Protein AF-A0A369CCK8-F1 (afdb_monomer)

Solvent-accessible surface area (backbone atoms only — not comparable to full-atom values): 13762 Å² total; per-residue (Å²): 138,80,79,87,81,90,80,88,81,89,81,84,80,83,79,83,81,88,79,85,89,80,85,82,82,88,80,83,81,78,83,87,79,78,83,84,73,94,70,80,83,80,83,77,85,7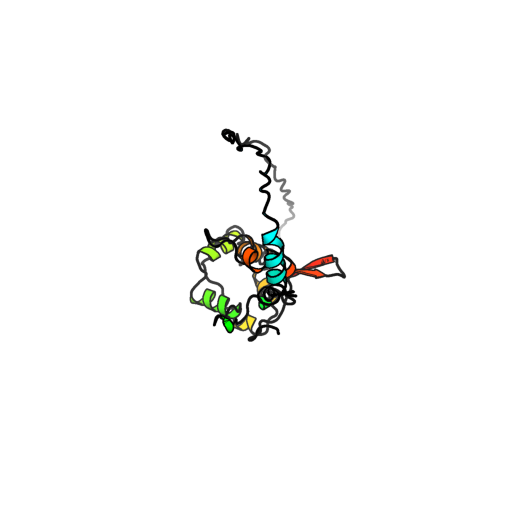6,67,83,83,64,65,66,66,60,62,62,61,66,74,73,67,83,82,85,85,71,91,83,76,74,81,78,68,75,44,72,23,13,64,39,68,75,25,24,43,39,71,93,76,75,41,73,47,26,59,55,61,52,42,46,43,15,37,78,77,34,44,58,66,75,57,38,54,44,43,49,76,26,29,45,90,94,54,80,79,88,37,60,46,78,78,50,52,80,69,46,68,88,29,47,34,54,64,64,57,37,76,59,15,30,91,84,29,88,86,31,34,26,44,72,56,27,50,46,37,62,46,69,64,46,56,44,91,98,68,48,29,65,42,44,75,75,56,72,61,52,64,60,49,44,33,42,73,38,84,92,76,70,44,77,43,74,29,47,32,61,63,52,86,58,65,82,131

InterPro domains:
  IPR036280 Multiheme cytochrome superfamily [SSF48695] (71-191)

Structure (mmCIF, N/CA/C/O backbone):
data_AF-A0A369CCK8-F1
#
_entry.id   AF-A0A369CCK8-F1
#
loop_
_atom_site.group_PDB
_atom_site.id
_atom_site.type_symbol
_atom_site.label_atom_id
_atom_site.label_alt_id
_atom_site.label_comp_id
_atom_site.label_asym_id
_atom_site.label_entity_id
_atom_site.label_seq_id
_atom_site.pdbx_PDB_ins_code
_atom_site.Cartn_x
_atom_site.Cartn_y
_atom_site.Cartn_z
_atom_site.occupancy
_atom_site.B_iso_or_equiv
_atom_site.auth_seq_id
_atom_site.auth_comp_id
_atom_site.auth_asym_id
_atom_site.auth_atom_id
_atom_site.pdbx_PDB_model_num
ATOM 1 N N . MET A 1 1 ? -38.868 -43.185 30.116 1.00 48.69 1 MET A N 1
ATOM 2 C CA . MET A 1 1 ? -37.965 -42.031 29.960 1.00 48.69 1 MET A CA 1
ATOM 3 C C . MET A 1 1 ? -38.207 -41.429 28.584 1.00 48.69 1 MET A C 1
ATOM 5 O O . MET A 1 1 ? -37.463 -41.664 27.648 1.00 48.69 1 MET A O 1
ATOM 9 N N . ASP A 1 2 ? -39.393 -40.842 28.464 1.00 41.09 2 ASP A N 1
ATOM 10 C CA . ASP A 1 2 ? -39.702 -39.503 27.963 1.00 41.09 2 ASP A CA 1
ATOM 11 C C . ASP A 1 2 ? -38.968 -38.919 26.741 1.00 41.09 2 ASP A C 1
ATOM 13 O O . ASP A 1 2 ? -37.783 -38.602 26.784 1.00 41.09 2 ASP A O 1
ATOM 17 N N . SER A 1 3 ? -39.824 -38.579 25.763 1.00 47.88 3 SER A N 1
ATOM 18 C CA . SER A 1 3 ? -39.860 -37.379 24.893 1.00 47.88 3 SER A CA 1
ATOM 19 C C . SER A 1 3 ? -38.816 -37.222 23.772 1.00 47.88 3 SER A C 1
ATOM 21 O O . SER A 1 3 ? -37.622 -37.161 24.018 1.00 47.88 3 SER A O 1
ATOM 23 N N . ASN A 1 4 ? -39.251 -37.250 22.499 1.00 44.34 4 ASN A N 1
ATOM 24 C CA . ASN A 1 4 ? -39.683 -36.095 21.669 1.00 44.34 4 ASN A CA 1
ATOM 25 C C . ASN A 1 4 ? -38.528 -35.090 21.447 1.00 44.34 4 ASN A C 1
ATOM 27 O O . ASN A 1 4 ? -38.027 -34.513 22.403 1.00 44.34 4 ASN A O 1
ATOM 31 N N . SER A 1 5 ? -38.095 -34.741 20.231 1.00 51.31 5 SER A N 1
ATOM 32 C CA . SER A 1 5 ? -38.899 -34.013 19.237 1.00 51.31 5 SER A CA 1
ATOM 33 C C . SER A 1 5 ? -38.162 -33.905 17.890 1.00 51.31 5 SER A C 1
ATOM 35 O O . SER A 1 5 ? -36.999 -33.504 17.856 1.00 51.31 5 SER A O 1
ATOM 37 N N . ASP A 1 6 ? -38.880 -34.150 16.796 1.00 58.56 6 ASP A N 1
ATOM 38 C CA . ASP A 1 6 ? -38.650 -33.515 15.495 1.00 58.56 6 ASP A CA 1
ATOM 39 C C . ASP A 1 6 ? -39.103 -32.042 15.552 1.00 58.56 6 ASP A C 1
ATOM 41 O O . ASP A 1 6 ? -40.136 -31.773 16.163 1.00 58.56 6 ASP A O 1
ATOM 45 N N . ASN A 1 7 ? -38.400 -31.103 14.894 1.00 47.34 7 ASN A N 1
ATOM 46 C CA . ASN A 1 7 ? -39.013 -30.172 13.921 1.00 47.34 7 ASN A CA 1
ATOM 47 C C . ASN A 1 7 ? -38.015 -29.189 13.265 1.00 47.34 7 ASN A C 1
ATOM 49 O O . ASN A 1 7 ? -37.374 -28.379 13.928 1.00 47.34 7 ASN A O 1
ATOM 53 N N . SER A 1 8 ? -37.984 -29.239 11.933 1.00 45.78 8 SER A N 1
ATOM 54 C CA . SER A 1 8 ? -38.124 -28.146 10.956 1.00 45.78 8 SER A CA 1
ATOM 55 C C . SER A 1 8 ? -37.814 -26.689 11.350 1.00 45.78 8 SER A C 1
ATOM 57 O O . SER A 1 8 ? -38.480 -26.098 12.193 1.00 45.78 8 SER A O 1
ATOM 59 N N . SER A 1 9 ? -36.977 -26.021 10.548 1.00 46.53 9 SER A N 1
ATOM 60 C CA . SER A 1 9 ? -37.424 -24.877 9.721 1.00 46.53 9 SER A CA 1
ATOM 61 C C . SER A 1 9 ? -36.297 -24.354 8.820 1.00 46.53 9 SER A C 1
ATOM 63 O O . SER A 1 9 ? -35.315 -23.768 9.266 1.00 46.53 9 SER A O 1
ATOM 65 N N . ALA A 1 10 ? -36.465 -24.565 7.513 1.00 44.00 10 ALA A N 1
ATOM 66 C CA . ALA A 1 10 ? -35.758 -23.830 6.476 1.00 44.00 10 ALA A CA 1
ATOM 67 C C . ALA A 1 10 ? -36.394 -22.434 6.371 1.00 44.00 10 ALA A C 1
ATOM 69 O O . ALA A 1 10 ? -37.571 -22.306 6.038 1.00 44.00 10 ALA A O 1
ATOM 70 N N . GLY A 1 11 ? -35.625 -21.401 6.713 1.00 40.81 11 GLY A N 1
ATOM 71 C CA . GLY A 1 11 ? -36.008 -20.002 6.558 1.00 40.81 11 GLY A CA 1
ATOM 72 C C . GLY A 1 11 ? -35.562 -19.475 5.200 1.00 40.81 11 GLY A C 1
ATOM 73 O O . GLY A 1 11 ? -34.387 -19.179 4.996 1.00 40.81 11 GLY A O 1
ATOM 74 N N . ASP A 1 12 ? -36.521 -19.369 4.289 1.00 45.53 12 ASP A N 1
ATOM 75 C CA . ASP A 1 12 ? -36.416 -18.731 2.983 1.00 45.53 12 ASP A CA 1
ATOM 76 C C . ASP A 1 12 ? -36.416 -17.199 3.172 1.00 45.53 12 ASP A C 1
ATOM 78 O O . ASP A 1 12 ? -37.405 -16.607 3.610 1.00 45.53 12 ASP A O 1
ATOM 82 N N . HIS A 1 13 ? -35.288 -16.535 2.908 1.00 44.47 13 HIS A N 1
ATOM 83 C CA . HIS A 1 13 ? -35.184 -15.073 2.956 1.00 44.47 13 HIS A CA 1
ATOM 84 C C . HIS A 1 13 ? -35.151 -14.493 1.542 1.00 44.47 13 HIS A C 1
ATOM 86 O O . HIS A 1 13 ? -34.111 -14.098 1.015 1.00 44.47 13 HIS A O 1
ATOM 92 N N . GLN A 1 14 ? -36.344 -14.369 0.962 1.00 41.34 14 GLN A N 1
ATOM 93 C CA . GLN A 1 14 ? -36.612 -13.438 -0.127 1.00 41.34 14 GLN A CA 1
ATOM 94 C C . GLN A 1 14 ? -36.415 -12.002 0.383 1.00 41.34 14 GLN A C 1
ATOM 96 O O . GLN A 1 14 ? -37.227 -11.472 1.142 1.00 41.34 14 GLN A O 1
ATOM 101 N N . ARG A 1 15 ? -35.323 -11.346 -0.029 1.00 47.12 15 ARG A N 1
ATOM 102 C CA . ARG A 1 15 ? -35.191 -9.889 0.090 1.00 47.12 15 ARG A CA 1
ATOM 103 C C . ARG A 1 15 ? -35.832 -9.227 -1.122 1.00 47.12 15 ARG A C 1
ATOM 105 O O . ARG A 1 15 ? -35.298 -9.248 -2.225 1.00 47.12 15 ARG A O 1
ATOM 112 N N . SER A 1 16 ? -36.974 -8.609 -0.862 1.00 46.25 16 SER A N 1
ATOM 113 C CA . SER A 1 16 ? -37.641 -7.626 -1.706 1.00 46.25 16 SER A CA 1
ATOM 114 C C . SER A 1 16 ? -36.705 -6.468 -2.071 1.00 46.25 16 SER A C 1
ATOM 116 O O . SER A 1 16 ? -36.141 -5.809 -1.194 1.00 46.25 16 SER A O 1
ATOM 118 N N . VAL A 1 17 ? -36.586 -6.200 -3.369 1.00 45.69 17 VAL A N 1
ATOM 119 C CA . VAL A 1 17 ? -35.955 -5.006 -3.943 1.00 45.69 17 VAL A CA 1
ATOM 120 C C . VAL A 1 17 ? -36.980 -3.866 -3.941 1.00 45.69 17 VAL A C 1
ATOM 122 O O . VAL A 1 17 ? -38.036 -4.030 -4.554 1.00 45.69 17 VAL A O 1
ATOM 125 N N . PRO A 1 18 ? -36.719 -2.703 -3.319 1.00 55.03 18 PRO A N 1
ATOM 126 C CA . PRO A 1 18 ? -37.522 -1.521 -3.581 1.00 55.03 18 PRO A CA 1
ATOM 127 C C . PRO A 1 18 ? -37.097 -0.869 -4.901 1.00 55.03 18 PRO A C 1
ATOM 129 O O . PRO A 1 18 ? -35.929 -0.546 -5.129 1.00 55.03 18 PRO A O 1
ATOM 132 N N . ALA A 1 19 ? -38.090 -0.686 -5.765 1.00 42.94 19 ALA A N 1
ATOM 133 C CA . ALA A 1 19 ? -38.006 0.045 -7.012 1.00 42.94 19 ALA A CA 1
ATOM 134 C C . ALA A 1 19 ? -38.031 1.570 -6.798 1.00 42.94 19 ALA A C 1
ATOM 136 O O . ALA A 1 19 ? -38.685 2.077 -5.893 1.00 42.94 19 ALA A O 1
ATOM 137 N N . ALA A 1 20 ? -37.392 2.249 -7.753 1.00 43.12 20 ALA A N 1
ATOM 138 C CA . ALA A 1 20 ? -37.705 3.574 -8.287 1.00 43.12 20 ALA A CA 1
ATOM 139 C C . ALA A 1 20 ? -37.529 4.834 -7.410 1.00 43.12 20 ALA A C 1
ATOM 141 O O . ALA A 1 20 ? -38.204 5.066 -6.415 1.00 43.12 20 ALA A O 1
ATOM 142 N N . GLY A 1 21 ? -36.749 5.765 -7.974 1.00 43.59 21 GLY A N 1
ATOM 143 C CA . GLY A 1 21 ? -37.269 7.113 -8.198 1.00 43.59 21 GLY A CA 1
ATOM 144 C C . GLY A 1 21 ? -36.619 8.233 -7.397 1.00 43.59 21 GLY A C 1
ATOM 145 O O . GLY A 1 21 ? -37.236 8.753 -6.477 1.00 43.59 21 GLY A O 1
ATOM 146 N N . LYS A 1 22 ? -35.439 8.702 -7.826 1.00 41.78 22 LYS A N 1
ATOM 147 C CA . LYS A 1 22 ? -35.073 10.124 -7.696 1.00 41.78 22 LYS A CA 1
ATOM 148 C C . LYS A 1 22 ? -34.374 10.604 -8.964 1.00 41.78 22 LYS A C 1
ATOM 150 O O . LYS A 1 22 ? -33.199 10.342 -9.197 1.00 41.78 22 LYS A O 1
ATOM 155 N N . THR A 1 23 ? -35.146 11.302 -9.786 1.00 44.91 23 THR A N 1
ATOM 156 C CA . THR A 1 23 ? -34.688 12.159 -10.877 1.00 44.91 23 THR A CA 1
ATOM 157 C C . THR A 1 23 ? -33.838 13.291 -10.300 1.00 44.91 23 THR A C 1
ATOM 159 O O . THR A 1 23 ? -34.345 14.120 -9.545 1.00 44.91 23 THR A O 1
ATOM 162 N N . PHE A 1 24 ? -32.553 13.337 -10.646 1.00 41.94 24 PHE A N 1
ATOM 163 C CA . PHE A 1 24 ? -31.723 14.517 -10.415 1.00 41.94 24 PHE A CA 1
ATOM 164 C C . PHE A 1 24 ? -31.986 15.523 -11.537 1.00 41.94 24 PHE A C 1
ATOM 166 O O . PHE A 1 24 ? -31.641 15.289 -12.693 1.00 41.94 24 PHE A O 1
ATOM 173 N N . GLY A 1 25 ? -32.629 16.635 -11.184 1.00 36.88 25 GLY A N 1
ATOM 174 C CA . GLY A 1 25 ? -32.759 17.797 -12.052 1.00 36.88 25 GLY A CA 1
ATOM 175 C C . GLY A 1 25 ? -31.409 18.493 -12.197 1.00 36.88 25 GLY A C 1
ATOM 176 O O . GLY A 1 25 ? -30.919 19.107 -11.252 1.00 36.88 25 GLY A O 1
ATOM 177 N N . LEU A 1 26 ? -30.815 18.405 -13.385 1.00 44.25 26 LEU A N 1
ATOM 178 C CA . LEU A 1 26 ? -29.714 19.264 -13.808 1.00 44.25 26 LEU A CA 1
ATOM 179 C C . LEU A 1 26 ? -30.316 20.556 -14.367 1.00 44.25 26 LEU A C 1
ATOM 181 O O . LEU A 1 26 ? -30.620 20.649 -15.552 1.00 44.25 26 LEU A O 1
ATOM 185 N N . SER A 1 27 ? -30.522 21.543 -13.497 1.00 43.53 27 SER A N 1
ATOM 186 C CA . SER A 1 27 ? -30.864 22.905 -13.902 1.00 43.53 27 SER A CA 1
ATOM 187 C C . SER A 1 27 ? -29.671 23.808 -13.604 1.00 43.53 27 SER A C 1
ATOM 189 O O . SER A 1 27 ? -29.260 23.921 -12.451 1.00 43.53 27 SER A O 1
ATOM 191 N N . GLY A 1 28 ? -29.102 24.426 -14.645 1.00 45.69 28 GLY A N 1
ATOM 192 C CA . GLY A 1 28 ? -28.152 25.532 -14.494 1.00 45.69 28 GLY A CA 1
ATOM 193 C C . GLY A 1 28 ? -26.716 25.291 -14.968 1.00 45.69 28 GLY A C 1
ATOM 194 O O . GLY A 1 28 ? -25.782 25.625 -14.246 1.00 45.69 28 GLY A O 1
ATOM 195 N N . MET A 1 29 ? -26.507 24.793 -16.190 1.00 39.50 29 MET A N 1
ATOM 196 C CA . MET A 1 29 ? -25.262 25.083 -16.916 1.00 39.50 29 MET A CA 1
ATOM 197 C C . MET A 1 29 ? -25.482 26.323 -17.787 1.00 39.50 29 MET A C 1
ATOM 199 O O . MET A 1 29 ? -26.299 26.315 -18.706 1.00 39.50 29 MET A O 1
ATOM 203 N N . LYS A 1 30 ? -24.774 27.409 -17.455 1.00 52.47 30 LYS A N 1
ATOM 204 C CA . LYS A 1 30 ? -24.666 28.608 -18.294 1.00 52.47 30 LYS A CA 1
ATOM 205 C C . LYS A 1 30 ? -24.003 28.242 -19.632 1.00 52.47 30 LYS A C 1
ATOM 207 O O . LYS A 1 30 ? -23.037 27.478 -19.614 1.00 52.47 30 LYS A O 1
ATOM 212 N N . PRO A 1 31 ? -24.454 28.805 -20.765 1.00 49.50 31 PRO A N 1
ATOM 213 C CA . PRO A 1 31 ? -23.743 28.670 -22.027 1.00 49.50 31 PRO A CA 1
ATOM 214 C C . PRO A 1 31 ? -22.372 29.350 -21.927 1.00 49.50 31 PRO A C 1
ATOM 216 O O . PRO A 1 31 ? -22.255 30.478 -21.447 1.00 49.50 31 PRO A O 1
ATOM 219 N N . ILE A 1 32 ? -21.339 28.636 -22.371 1.00 47.59 32 ILE A N 1
ATOM 220 C CA . ILE A 1 32 ? -20.007 29.182 -22.623 1.00 47.59 32 ILE A CA 1
ATOM 221 C C . ILE A 1 32 ? -20.141 30.046 -23.878 1.00 47.59 32 ILE A C 1
ATOM 223 O O . ILE A 1 32 ? -20.283 29.524 -24.982 1.00 47.59 32 ILE A O 1
ATOM 227 N N . SER A 1 33 ? -20.183 31.361 -23.680 1.00 50.59 33 SER A N 1
ATOM 228 C CA . SER A 1 33 ? -20.128 32.353 -24.747 1.00 50.59 33 SER A CA 1
ATOM 229 C C . SER A 1 33 ? -18.705 32.459 -25.296 1.00 50.59 33 SER A C 1
ATOM 231 O O . SER A 1 33 ? -17.755 32.636 -24.534 1.00 50.59 33 SER A O 1
ATOM 233 N N . ASP A 1 34 ? -18.628 32.400 -26.621 1.00 42.38 34 ASP A N 1
ATOM 234 C CA . ASP A 1 34 ? -17.672 33.077 -27.496 1.00 42.38 34 ASP A CA 1
ATOM 235 C C . ASP A 1 34 ? -16.188 32.700 -27.369 1.00 42.38 34 ASP A C 1
ATOM 237 O O . ASP A 1 34 ? -15.377 33.351 -26.712 1.00 42.38 34 ASP A O 1
ATOM 241 N N . SER A 1 35 ? -15.820 31.668 -28.137 1.00 44.16 35 SER A N 1
ATOM 242 C CA . SER A 1 35 ? -14.465 31.503 -28.667 1.00 44.16 35 SER A CA 1
ATOM 243 C C . SER A 1 35 ? -14.143 32.664 -29.619 1.00 44.16 35 SER A C 1
ATOM 245 O O . SER A 1 35 ? -14.825 32.804 -30.638 1.00 44.16 35 SER A O 1
ATOM 247 N N . PRO A 1 36 ? -13.092 33.461 -29.363 1.00 51.72 36 PRO A N 1
ATOM 248 C CA . PRO A 1 36 ? -12.621 34.425 -30.337 1.00 51.72 36 PRO A CA 1
ATOM 249 C C . PRO A 1 36 ? -11.977 33.694 -31.519 1.00 51.72 36 PRO A C 1
ATOM 251 O O . PRO A 1 36 ? -10.984 32.984 -31.389 1.00 51.72 36 PRO A O 1
ATOM 254 N N . GLU A 1 37 ? -12.603 33.896 -32.671 1.00 45.47 37 GLU A N 1
ATOM 255 C CA . GLU A 1 37 ? -11.943 34.340 -33.892 1.00 45.47 37 GLU A CA 1
ATOM 256 C C . GLU A 1 37 ? -10.793 33.476 -34.432 1.00 45.47 37 GLU A C 1
ATOM 258 O O . GLU A 1 37 ? -9.611 33.596 -34.114 1.00 45.47 37 GLU A O 1
ATOM 263 N N . ASN A 1 38 ? -11.204 32.655 -35.389 1.00 51.62 38 ASN A N 1
ATOM 264 C CA . ASN A 1 38 ? -10.408 32.002 -36.406 1.00 51.62 38 ASN A CA 1
ATOM 265 C C . ASN A 1 38 ? -9.699 33.061 -37.286 1.00 51.62 38 ASN A C 1
ATOM 267 O O . ASN A 1 38 ? -10.207 33.437 -38.342 1.00 51.62 38 ASN A O 1
ATOM 271 N N . GLN A 1 39 ? -8.546 33.581 -36.850 1.00 56.34 39 GLN A N 1
ATOM 272 C CA . GLN A 1 39 ? -7.686 34.415 -37.698 1.00 56.34 39 GLN A CA 1
ATOM 273 C C . GLN A 1 39 ? -6.628 33.554 -38.407 1.00 56.34 39 GLN A C 1
ATOM 275 O O . GLN A 1 39 ? -5.877 32.832 -37.746 1.00 56.34 39 GLN A O 1
ATOM 280 N N . PRO A 1 40 ? -6.516 33.623 -39.748 1.00 61.72 40 PRO A N 1
ATOM 281 C CA . PRO A 1 40 ? -5.460 32.928 -40.467 1.00 61.72 40 PRO A CA 1
ATOM 282 C C . PRO A 1 40 ? -4.084 33.523 -40.114 1.00 61.72 40 PRO A C 1
ATOM 284 O O . PRO A 1 40 ? -3.953 34.742 -39.957 1.00 61.72 40 PRO A O 1
ATOM 287 N N . PRO A 1 41 ? -3.028 32.695 -40.024 1.00 63.06 41 PRO A N 1
ATOM 288 C CA . PRO A 1 41 ? -1.703 33.161 -39.642 1.00 63.06 41 PRO A CA 1
ATOM 289 C C . PRO A 1 41 ? -1.158 34.164 -40.668 1.00 63.06 41 PRO A C 1
ATOM 291 O O . PRO A 1 41 ? -1.011 33.858 -41.856 1.00 63.06 41 PRO A O 1
ATOM 294 N N . ARG A 1 42 ? -0.812 35.370 -40.199 1.00 62.78 42 ARG A N 1
ATOM 295 C CA . ARG A 1 42 ? -0.061 36.354 -40.990 1.00 62.78 42 ARG A CA 1
ATOM 296 C C . ARG A 1 42 ? 1.315 35.776 -41.325 1.00 62.78 42 ARG A C 1
ATOM 298 O O . ARG A 1 42 ? 2.155 35.598 -40.448 1.00 62.78 42 ARG A O 1
ATOM 305 N N . ARG A 1 43 ? 1.556 35.510 -42.611 1.00 61.03 43 ARG A N 1
ATOM 306 C CA . ARG A 1 43 ? 2.872 35.129 -43.141 1.00 61.03 43 ARG A CA 1
ATOM 307 C C . ARG A 1 43 ? 3.814 36.334 -43.093 1.00 61.03 43 ARG A C 1
ATOM 309 O O . ARG A 1 43 ? 3.760 37.193 -43.971 1.00 61.03 43 ARG A O 1
ATOM 316 N N . SER A 1 44 ? 4.687 36.393 -42.092 1.00 63.31 44 SER A N 1
ATOM 317 C CA . SER A 1 44 ? 5.850 37.280 -42.113 1.00 63.31 44 SER A CA 1
ATOM 318 C C . SER A 1 44 ? 6.915 36.687 -43.042 1.00 63.31 44 SER A C 1
ATOM 320 O O . SER A 1 44 ? 7.373 35.559 -42.873 1.00 63.31 44 SER A O 1
ATOM 322 N N . ARG A 1 45 ? 7.283 37.440 -44.084 1.00 61.78 45 ARG A N 1
ATOM 323 C CA . ARG A 1 45 ? 8.416 37.109 -44.954 1.00 61.78 45 ARG A CA 1
ATOM 324 C C . ARG A 1 45 ? 9.698 37.469 -44.206 1.00 61.78 45 ARG A C 1
ATOM 326 O O . ARG A 1 45 ? 10.006 38.647 -44.054 1.00 61.78 45 ARG A O 1
ATOM 333 N N . LEU A 1 46 ? 10.414 36.461 -43.717 1.00 57.28 46 LEU A N 1
ATOM 334 C CA . LEU A 1 46 ? 11.755 36.635 -43.163 1.00 57.28 4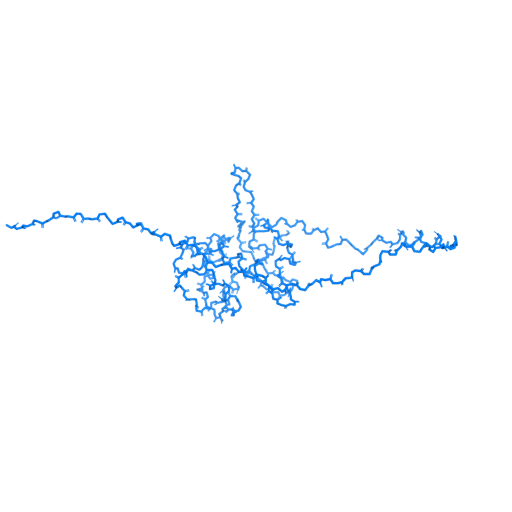6 LEU A CA 1
ATOM 335 C C . LEU A 1 46 ? 12.748 36.960 -44.298 1.00 57.28 46 LEU A C 1
ATOM 337 O O . LEU A 1 46 ? 12.695 36.314 -45.348 1.00 57.28 46 LEU A O 1
ATOM 341 N N . PRO A 1 47 ? 13.647 37.945 -44.121 1.00 52.94 47 PRO A N 1
ATOM 342 C CA . PRO A 1 47 ? 14.692 38.247 -45.092 1.00 52.94 47 PRO A CA 1
ATOM 343 C C . PRO A 1 47 ? 15.717 37.103 -45.164 1.00 52.94 47 PRO A C 1
ATOM 345 O O . PRO A 1 47 ? 16.153 36.564 -44.146 1.00 52.94 47 PRO A O 1
ATOM 348 N N . ALA A 1 48 ? 16.126 36.757 -46.387 1.00 57.41 48 ALA A N 1
ATOM 349 C CA . ALA A 1 48 ? 16.947 35.591 -46.734 1.00 57.41 48 ALA A CA 1
ATOM 350 C C . ALA A 1 48 ? 18.347 35.528 -46.078 1.00 57.41 48 ALA A C 1
ATOM 352 O O . ALA A 1 48 ? 19.024 34.509 -46.178 1.00 57.41 48 ALA A O 1
ATOM 353 N N . ALA A 1 49 ? 18.780 36.569 -45.363 1.00 51.22 49 ALA A N 1
ATOM 354 C CA . ALA A 1 49 ? 20.058 36.583 -44.648 1.00 51.22 49 ALA A CA 1
ATOM 355 C C . ALA A 1 49 ? 20.028 35.839 -43.293 1.00 51.22 49 ALA A C 1
ATOM 357 O O . ALA A 1 49 ? 21.081 35.545 -42.736 1.00 51.22 49 ALA A O 1
ATOM 358 N N . ALA A 1 50 ? 18.848 35.477 -42.773 1.00 48.72 50 ALA A N 1
ATOM 359 C CA . ALA A 1 50 ? 18.705 34.728 -41.516 1.00 48.72 50 ALA A CA 1
ATOM 360 C C . ALA A 1 50 ? 18.714 33.192 -41.692 1.00 48.72 50 ALA A C 1
ATOM 362 O O . ALA A 1 50 ? 18.505 32.460 -40.727 1.00 48.72 50 ALA A O 1
ATOM 363 N N . ALA A 1 51 ? 18.953 32.684 -42.907 1.00 50.72 51 ALA A N 1
ATOM 364 C CA . ALA A 1 51 ? 18.934 31.247 -43.198 1.00 50.72 51 ALA A CA 1
ATOM 365 C C . ALA A 1 51 ? 20.237 30.512 -42.816 1.00 50.72 51 ALA A C 1
ATOM 367 O O . ALA A 1 51 ? 20.213 29.300 -42.620 1.00 50.72 51 ALA A O 1
ATOM 368 N N . PHE A 1 52 ? 21.363 31.218 -42.657 1.00 47.47 52 PHE A N 1
ATOM 369 C CA . PHE A 1 52 ? 22.662 30.578 -42.391 1.00 47.47 52 PHE A CA 1
ATOM 370 C C . PHE A 1 52 ? 23.030 30.447 -40.904 1.00 47.47 52 PHE A C 1
ATOM 372 O O . PHE A 1 52 ? 23.767 29.535 -40.544 1.00 47.47 52 PHE A O 1
ATOM 379 N N . ALA A 1 53 ? 22.479 31.279 -40.015 1.00 48.69 53 ALA A N 1
ATOM 380 C CA . ALA A 1 53 ? 22.739 31.167 -38.572 1.00 48.69 53 ALA A CA 1
ATOM 381 C C . ALA A 1 53 ? 21.888 30.080 -37.883 1.00 48.69 53 ALA A C 1
ATOM 383 O O . ALA A 1 53 ? 22.273 29.556 -36.840 1.00 48.69 53 ALA A O 1
ATOM 384 N N . VAL A 1 54 ? 20.757 29.691 -38.483 1.00 49.75 54 VAL A N 1
ATOM 385 C CA . VAL A 1 54 ? 19.885 28.626 -37.955 1.00 49.75 54 VAL A CA 1
ATOM 386 C C . VAL A 1 54 ? 20.476 27.232 -38.210 1.00 49.75 54 VAL A C 1
ATOM 388 O O . VAL A 1 54 ? 20.242 26.317 -37.427 1.00 49.75 54 VAL A O 1
ATOM 391 N N . LEU A 1 55 ? 21.314 27.067 -39.241 1.00 47.06 55 LEU A N 1
ATOM 392 C CA . LEU A 1 55 ? 21.923 25.773 -39.565 1.00 47.06 55 LEU A CA 1
ATOM 393 C C . LEU A 1 55 ? 23.101 25.406 -38.639 1.00 47.06 55 LEU A C 1
ATOM 395 O O . LEU A 1 55 ? 23.351 24.227 -38.419 1.00 47.06 55 LEU A O 1
ATOM 399 N N . LEU A 1 56 ? 23.779 26.387 -38.031 1.00 48.22 56 LEU A N 1
ATOM 400 C CA . LEU A 1 56 ? 24.910 26.157 -37.114 1.00 48.22 56 LEU A CA 1
ATOM 401 C C . LEU A 1 56 ? 24.490 25.943 -35.648 1.00 48.22 56 LEU A C 1
ATOM 403 O O . LEU A 1 56 ? 25.229 25.331 -34.883 1.00 48.22 56 LEU A O 1
ATOM 407 N N . LEU A 1 57 ? 23.279 26.355 -35.262 1.00 48.03 57 LEU A N 1
ATOM 408 C CA . LEU A 1 57 ? 22.688 26.034 -33.954 1.00 48.03 57 LEU A CA 1
ATOM 409 C C . LEU A 1 57 ? 22.064 24.628 -33.897 1.00 48.03 57 LEU A C 1
ATOM 411 O O . LEU A 1 57 ? 21.794 24.125 -32.810 1.00 48.03 57 LEU A O 1
ATOM 415 N N . LEU A 1 58 ? 21.890 23.965 -35.046 1.00 50.31 58 LEU A N 1
ATOM 416 C CA . LEU A 1 58 ? 21.389 22.589 -35.130 1.00 50.31 58 LEU A CA 1
ATOM 417 C C . LEU A 1 58 ? 22.480 21.519 -34.939 1.00 50.31 58 LEU A C 1
ATOM 419 O O . LEU A 1 58 ? 22.143 20.359 -34.720 1.00 50.31 58 LEU A O 1
ATOM 423 N N . LEU A 1 59 ? 23.768 21.884 -34.966 1.00 51.78 59 LEU A N 1
ATOM 424 C CA . LEU A 1 59 ? 24.884 20.944 -34.759 1.00 51.78 59 LEU A CA 1
ATOM 425 C C . LEU A 1 59 ? 25.470 20.952 -33.336 1.00 51.78 59 LEU A C 1
ATOM 427 O O . LEU A 1 59 ? 26.192 20.026 -32.982 1.00 51.78 59 LEU A O 1
ATOM 431 N N . SER A 1 60 ? 25.115 21.927 -32.494 1.00 50.53 60 SER A N 1
ATOM 432 C CA . SER A 1 60 ? 25.588 22.006 -31.096 1.00 50.53 60 SER A CA 1
ATOM 433 C C . SER A 1 60 ? 24.566 21.499 -30.066 1.00 50.53 60 SER A C 1
ATOM 435 O O . SER A 1 60 ? 24.813 21.561 -28.866 1.00 50.53 60 SER A O 1
ATOM 437 N N . GLY A 1 61 ? 23.404 21.009 -30.513 1.00 49.16 61 GLY A N 1
ATOM 438 C CA . GLY A 1 61 ? 22.291 20.580 -29.654 1.00 49.16 61 GLY A CA 1
ATOM 439 C C . GLY A 1 61 ? 22.315 19.110 -29.215 1.00 49.16 61 GLY A C 1
ATOM 440 O O . GLY A 1 61 ? 21.337 18.637 -28.643 1.00 49.16 61 GLY A O 1
ATOM 441 N N . ALA A 1 62 ? 23.390 18.367 -29.483 1.00 55.84 62 ALA A N 1
ATOM 442 C CA . ALA A 1 62 ? 23.545 16.987 -29.029 1.00 55.84 62 ALA A CA 1
ATOM 443 C C . ALA A 1 62 ? 24.345 16.965 -27.719 1.00 55.84 62 ALA A C 1
ATOM 445 O O . ALA A 1 62 ? 25.566 16.859 -27.743 1.00 55.84 62 ALA A O 1
ATOM 446 N N . GLY A 1 63 ? 23.691 17.093 -26.562 1.00 53.62 63 GLY A N 1
ATOM 447 C CA . GLY A 1 63 ? 24.434 16.873 -25.315 1.00 53.62 63 GLY A CA 1
ATOM 448 C C . GLY A 1 63 ? 23.693 16.997 -23.993 1.00 53.62 63 GLY A C 1
ATOM 449 O O . GLY A 1 63 ? 24.148 16.419 -23.015 1.00 53.62 63 GLY A O 1
ATOM 450 N N . VAL A 1 64 ? 22.561 17.702 -23.914 1.00 55.69 64 VAL A N 1
ATOM 451 C CA . VAL A 1 64 ? 21.924 17.956 -22.609 1.00 55.69 64 VAL A CA 1
ATOM 452 C C . VAL A 1 64 ? 20.412 17.794 -22.718 1.00 55.69 64 VAL A C 1
ATOM 454 O O . VAL A 1 64 ? 19.679 18.769 -22.839 1.00 55.69 64 VAL A O 1
ATOM 457 N N . GLY A 1 65 ? 19.912 16.556 -22.750 1.00 49.75 65 GLY A N 1
ATOM 458 C CA . GLY A 1 65 ? 18.458 16.377 -22.826 1.00 49.75 65 GLY A CA 1
ATOM 459 C C . GLY A 1 65 ? 17.868 14.971 -22.840 1.00 49.75 65 GLY A C 1
ATOM 460 O O . GLY A 1 65 ? 16.670 14.869 -23.078 1.00 49.75 65 GLY A O 1
ATOM 461 N N . GLN A 1 66 ? 18.626 13.891 -22.609 1.00 44.31 66 GLN A N 1
ATOM 462 C CA . GLN A 1 66 ? 18.061 12.530 -22.702 1.00 44.31 66 GLN A CA 1
ATOM 463 C C . GLN A 1 66 ? 18.526 11.526 -21.637 1.00 44.31 66 GLN A C 1
ATOM 465 O O . GLN A 1 66 ? 18.564 10.330 -21.900 1.00 44.31 66 GLN A O 1
ATOM 470 N N . GLU A 1 67 ? 18.790 11.963 -20.404 1.00 44.50 67 GLU A N 1
ATOM 471 C CA . GLU A 1 67 ? 19.066 11.028 -19.293 1.00 44.50 67 GLU A CA 1
ATOM 472 C C . GLU A 1 67 ? 17.913 10.857 -18.291 1.00 44.50 67 GLU A C 1
ATOM 474 O O . GLU A 1 67 ? 18.073 10.247 -17.242 1.00 44.50 67 GLU A O 1
ATOM 479 N N . VAL A 1 68 ? 16.709 11.337 -18.620 1.00 49.22 68 VAL A N 1
ATOM 480 C CA . VAL A 1 68 ? 15.484 11.051 -17.836 1.00 49.22 68 VAL A CA 1
ATOM 481 C C . VAL A 1 68 ? 14.539 10.063 -18.522 1.00 49.22 68 VAL A C 1
ATOM 483 O O . VAL A 1 68 ? 13.557 9.622 -17.930 1.00 49.22 68 VAL A O 1
ATOM 486 N N . THR A 1 69 ? 14.842 9.642 -19.748 1.00 43.22 69 THR A N 1
ATOM 487 C CA . THR A 1 69 ? 13.999 8.730 -20.526 1.00 43.22 69 THR A CA 1
ATOM 488 C C . THR A 1 69 ? 14.677 7.378 -20.679 1.00 43.22 69 THR A C 1
ATOM 490 O O . THR A 1 69 ? 15.222 7.105 -21.743 1.00 43.22 69 THR A O 1
ATOM 493 N N . ARG A 1 70 ? 14.674 6.558 -19.616 1.00 43.94 70 ARG A N 1
ATOM 494 C CA . ARG A 1 70 ? 14.719 5.073 -19.647 1.00 43.94 70 ARG A CA 1
ATOM 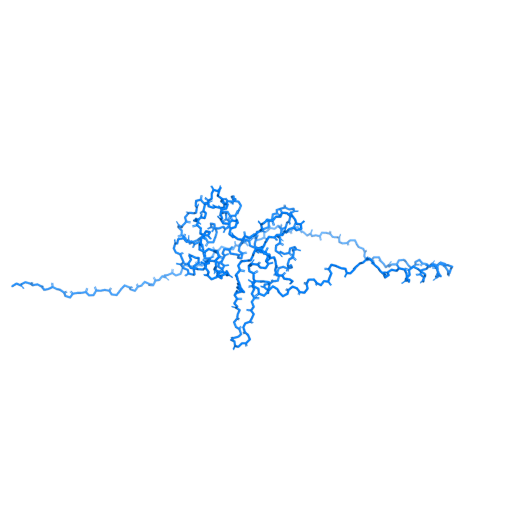495 C C . ARG A 1 70 ? 14.928 4.481 -18.245 1.00 43.94 70 ARG A C 1
ATOM 497 O O . ARG A 1 70 ? 15.713 3.565 -18.052 1.00 43.94 70 ARG A O 1
ATOM 504 N N . TYR A 1 71 ? 14.118 4.885 -17.268 1.00 44.72 71 TYR A N 1
ATOM 505 C CA . TYR A 1 71 ? 13.665 3.879 -16.302 1.00 44.72 71 TYR A CA 1
ATOM 506 C C . TYR A 1 71 ? 12.627 3.017 -17.048 1.00 44.72 71 TYR A C 1
ATOM 508 O O . TYR A 1 71 ? 11.421 3.158 -16.860 1.00 44.72 71 TYR A O 1
ATOM 516 N N . HIS A 1 72 ? 13.082 2.149 -17.966 1.00 46.75 72 HIS A N 1
ATOM 517 C CA . HIS A 1 72 ? 12.317 0.958 -18.350 1.00 46.75 72 HIS A CA 1
ATOM 518 C C . HIS A 1 72 ? 12.345 0.033 -17.141 1.00 46.75 72 HIS A C 1
ATOM 520 O O . HIS A 1 72 ? 13.076 -0.947 -17.074 1.00 46.75 72 HIS A O 1
ATOM 526 N N . PHE A 1 73 ? 11.613 0.456 -16.118 1.00 52.50 73 PHE A N 1
ATOM 527 C CA . PHE A 1 73 ? 11.623 -0.173 -14.825 1.00 52.50 73 PHE A CA 1
ATOM 528 C C . PHE A 1 73 ? 10.697 -1.367 -14.906 1.00 52.50 73 PHE A C 1
ATOM 530 O O . PHE A 1 73 ? 9.477 -1.267 -14.755 1.00 52.50 73 PHE A O 1
ATOM 537 N N . THR A 1 74 ? 11.299 -2.514 -15.171 1.00 61.34 74 THR A N 1
ATOM 538 C CA . THR A 1 74 ? 10.733 -3.800 -14.811 1.00 61.34 74 THR A CA 1
ATOM 539 C C . THR A 1 74 ? 10.688 -3.846 -13.285 1.00 61.34 74 THR A C 1
ATOM 541 O O . THR A 1 74 ? 11.563 -4.439 -12.667 1.00 61.34 74 THR A O 1
ATOM 544 N N . ALA A 1 75 ? 9.708 -3.189 -12.651 1.00 64.88 75 ALA A N 1
ATOM 545 C CA . ALA A 1 75 ? 9.391 -3.497 -11.260 1.00 64.88 75 ALA A CA 1
ATOM 546 C C . ALA A 1 75 ? 9.037 -4.983 -11.255 1.00 64.88 75 ALA A C 1
ATOM 548 O O . ALA A 1 75 ? 7.957 -5.331 -11.718 1.00 64.88 75 ALA A O 1
ATOM 549 N N . THR A 1 76 ? 9.946 -5.879 -10.902 1.00 83.75 76 THR A N 1
ATOM 550 C CA . THR A 1 76 ? 9.708 -7.328 -10.945 1.00 83.75 76 THR A CA 1
ATOM 551 C C . THR A 1 76 ? 9.135 -7.820 -9.625 1.00 83.75 76 THR A C 1
ATOM 553 O O . THR A 1 76 ? 8.475 -8.854 -9.595 1.00 83.75 76 THR A O 1
ATOM 556 N N . ARG A 1 77 ? 9.306 -7.044 -8.549 1.00 91.19 77 ARG A N 1
ATOM 557 C CA . ARG A 1 77 ? 8.995 -7.435 -7.170 1.00 91.19 77 ARG A CA 1
ATOM 558 C C . ARG A 1 77 ? 7.899 -6.587 -6.526 1.00 91.19 77 ARG A C 1
ATOM 560 O O . ARG A 1 77 ? 7.547 -6.791 -5.367 1.00 91.19 77 ARG A O 1
ATOM 567 N N . GLY A 1 78 ? 7.311 -5.653 -7.272 1.00 92.06 78 GLY A N 1
ATOM 568 C CA . GLY A 1 78 ? 6.099 -4.944 -6.865 1.00 92.06 78 GLY A CA 1
ATOM 569 C C . GLY A 1 78 ? 6.340 -3.962 -5.724 1.00 92.06 78 GLY A C 1
ATOM 570 O O . GLY A 1 78 ? 6.995 -2.940 -5.908 1.00 92.06 78 GLY A O 1
ATOM 571 N N . CYS A 1 79 ? 5.773 -4.236 -4.544 1.00 93.62 79 CYS A N 1
ATOM 572 C CA . CYS A 1 79 ? 5.784 -3.303 -3.413 1.00 93.62 79 CYS A CA 1
ATOM 573 C C . CYS A 1 79 ? 7.204 -2.870 -3.018 1.00 93.62 79 CYS A C 1
ATOM 575 O O . CYS A 1 79 ? 7.446 -1.681 -2.805 1.00 93.62 79 CYS A O 1
ATOM 577 N N . VAL A 1 80 ? 8.131 -3.826 -2.963 1.00 93.38 80 VAL A N 1
ATOM 578 C CA . VAL A 1 80 ? 9.505 -3.633 -2.469 1.00 93.38 80 VAL A CA 1
ATOM 579 C C . VAL A 1 80 ? 10.428 -2.937 -3.470 1.00 93.38 80 VAL A C 1
ATOM 581 O O . VAL A 1 80 ? 11.507 -2.495 -3.097 1.00 93.38 80 VAL A O 1
ATOM 584 N N . ASP A 1 81 ? 10.005 -2.787 -4.726 1.00 90.56 81 ASP A N 1
ATOM 585 C CA . ASP A 1 81 ? 10.768 -2.030 -5.726 1.00 90.56 81 ASP A CA 1
ATOM 586 C C . ASP A 1 81 ? 10.569 -0.515 -5.588 1.00 90.56 81 ASP A C 1
ATOM 588 O O . ASP A 1 81 ? 11.409 0.265 -6.026 1.00 90.56 81 ASP A O 1
ATOM 592 N N . CYS A 1 82 ? 9.475 -0.085 -4.951 1.00 89.12 82 CYS A N 1
ATOM 593 C CA . CYS A 1 82 ? 9.220 1.325 -4.638 1.00 89.12 82 CYS A CA 1
ATOM 594 C C . CYS A 1 82 ? 9.405 1.644 -3.148 1.00 89.12 82 CYS A C 1
ATOM 596 O O . CYS A 1 82 ? 9.598 2.802 -2.784 1.00 89.12 82 CYS A O 1
ATOM 598 N N . HIS A 1 83 ? 9.309 0.634 -2.282 1.00 91.94 83 HIS A N 1
ATOM 599 C CA . HIS A 1 83 ? 9.487 0.752 -0.839 1.00 91.94 83 HIS A CA 1
ATOM 600 C C . HIS A 1 83 ? 10.832 0.166 -0.413 1.00 91.94 83 HIS A C 1
ATOM 602 O O . HIS A 1 83 ? 10.906 -0.950 0.093 1.00 91.94 83 HIS A O 1
ATOM 608 N N . PHE A 1 84 ? 11.890 0.940 -0.629 1.00 90.88 84 PHE A N 1
ATOM 609 C CA . PHE A 1 84 ? 13.270 0.570 -0.331 1.00 90.88 84 PHE A CA 1
ATOM 610 C C . PHE A 1 84 ? 13.996 1.715 0.386 1.00 90.88 84 PHE A C 1
ATOM 612 O O . PHE A 1 84 ? 13.452 2.808 0.571 1.00 90.88 84 PHE A O 1
ATOM 619 N N . ASP A 1 85 ? 15.232 1.468 0.798 1.00 91.19 85 ASP A N 1
ATOM 620 C CA . ASP A 1 85 ? 16.098 2.490 1.375 1.00 91.19 85 ASP A CA 1
ATOM 621 C C . ASP A 1 85 ? 16.745 3.353 0.274 1.00 91.19 85 ASP A C 1
ATOM 623 O O . ASP A 1 85 ? 17.704 2.939 -0.386 1.00 91.19 85 ASP A O 1
ATOM 627 N N . ASP A 1 86 ? 16.204 4.553 0.035 1.00 88.19 86 ASP A N 1
ATOM 628 C CA . ASP A 1 86 ? 16.738 5.483 -0.962 1.00 88.19 86 ASP A CA 1
ATOM 629 C C . ASP A 1 86 ? 17.850 6.342 -0.351 1.00 88.19 86 ASP A C 1
ATOM 631 O O . ASP A 1 86 ? 17.642 7.463 0.134 1.00 88.19 86 ASP A O 1
ATOM 635 N N . LYS A 1 87 ? 19.073 5.812 -0.434 1.00 88.00 87 LYS A N 1
ATOM 636 C CA . LYS A 1 87 ? 20.296 6.479 0.031 1.00 88.00 87 LYS A CA 1
ATOM 637 C C . LYS A 1 87 ? 20.539 7.834 -0.627 1.00 88.00 87 LYS A C 1
ATOM 639 O O . LYS A 1 87 ? 21.108 8.712 0.015 1.00 88.00 87 LYS A O 1
ATOM 644 N N . ARG A 1 88 ? 20.076 8.047 -1.864 1.00 87.81 88 ARG A N 1
ATOM 645 C CA . ARG A 1 88 ? 20.250 9.331 -2.571 1.00 87.81 88 ARG A CA 1
ATOM 646 C C . ARG A 1 88 ? 19.419 10.434 -1.929 1.00 87.81 88 ARG A C 1
ATOM 648 O O . ARG A 1 88 ? 19.814 11.593 -1.941 1.00 87.81 88 ARG A O 1
ATOM 655 N N . LEU A 1 89 ? 18.263 10.067 -1.378 1.00 87.12 89 LEU A N 1
ATOM 656 C CA . LEU A 1 89 ? 17.371 10.980 -0.667 1.00 87.12 89 LEU A CA 1
ATOM 657 C C . LEU A 1 89 ? 17.615 10.989 0.847 1.00 87.12 89 LEU A C 1
ATOM 659 O O . LEU A 1 89 ? 16.966 11.771 1.545 1.00 87.12 89 LEU A O 1
ATOM 663 N N . GLY A 1 90 ? 18.494 10.118 1.355 1.00 91.31 90 GLY A N 1
ATOM 664 C CA . GLY A 1 90 ? 18.693 9.902 2.789 1.00 91.31 90 GLY A CA 1
ATOM 665 C C . GLY A 1 90 ? 17.413 9.448 3.494 1.00 91.31 90 GLY A C 1
ATOM 666 O O . GLY A 1 90 ? 17.158 9.856 4.627 1.00 91.31 90 GLY A O 1
ATOM 667 N N . LYS A 1 91 ? 16.557 8.681 2.805 1.00 90.62 91 LYS A N 1
ATOM 668 C CA . LYS A 1 91 ? 15.230 8.293 3.299 1.00 90.62 91 LYS A CA 1
ATOM 669 C C . LYS A 1 91 ? 15.003 6.797 3.171 1.00 90.62 91 LYS A C 1
ATOM 671 O O . LYS A 1 91 ? 15.107 6.238 2.086 1.00 90.62 91 LYS A O 1
ATOM 676 N N . ASP A 1 92 ? 14.571 6.198 4.273 1.00 92.75 92 ASP A N 1
ATOM 677 C CA . ASP A 1 92 ? 14.201 4.791 4.333 1.00 92.75 92 ASP A CA 1
ATOM 678 C C . ASP A 1 92 ? 12.686 4.629 4.121 1.00 92.75 92 ASP A C 1
ATOM 680 O O . ASP A 1 92 ? 11.878 4.963 4.996 1.00 92.75 92 ASP A O 1
ATOM 684 N N . PHE A 1 93 ? 12.296 4.169 2.929 1.00 91.50 93 PHE A N 1
ATOM 685 C CA . PHE A 1 93 ? 10.895 3.959 2.550 1.00 91.50 93 PHE A CA 1
ATOM 686 C C . PHE A 1 93 ? 10.439 2.509 2.690 1.00 91.50 93 PHE A C 1
ATOM 688 O O . PHE A 1 93 ? 9.312 2.196 2.278 1.00 91.50 93 PHE A O 1
ATOM 695 N N . ARG A 1 94 ? 11.271 1.641 3.276 1.00 94.69 94 ARG A N 1
ATOM 696 C CA . ARG A 1 94 ? 10.909 0.252 3.553 1.00 94.69 94 ARG A CA 1
ATOM 697 C C . ARG A 1 94 ? 9.588 0.169 4.317 1.00 94.69 94 ARG A C 1
ATOM 699 O O . ARG A 1 94 ? 9.251 1.012 5.165 1.00 94.69 94 ARG A O 1
ATOM 706 N N . LEU A 1 95 ? 8.802 -0.841 3.976 1.00 95.19 95 LEU A N 1
ATOM 707 C CA . LEU A 1 95 ? 7.514 -1.129 4.586 1.00 95.19 95 LEU A CA 1
ATOM 708 C C . LEU A 1 95 ? 7.682 -1.490 6.056 1.00 95.19 95 LEU A C 1
ATOM 710 O O . LEU A 1 95 ? 6.910 -0.969 6.856 1.00 95.19 95 LEU A O 1
ATOM 714 N N . SER A 1 96 ? 8.706 -2.266 6.431 1.00 94.56 96 SER A N 1
ATOM 715 C CA . SER A 1 96 ? 9.006 -2.541 7.847 1.00 94.56 96 SER A CA 1
ATOM 716 C C . SER A 1 96 ? 9.140 -1.247 8.652 1.00 94.56 96 SER A C 1
ATOM 718 O O . SER A 1 96 ? 8.418 -1.022 9.619 1.00 94.56 96 SER A O 1
ATOM 720 N N . ARG A 1 97 ? 9.956 -0.299 8.184 1.00 95.12 97 ARG A N 1
ATOM 721 C CA . ARG A 1 97 ? 10.142 1.005 8.844 1.00 95.12 97 ARG A CA 1
ATOM 722 C C . ARG A 1 97 ? 8.861 1.828 8.905 1.00 95.12 97 ARG A C 1
ATOM 724 O O . ARG A 1 97 ? 8.584 2.473 9.916 1.00 95.12 97 ARG A O 1
ATOM 731 N N . THR A 1 98 ? 8.068 1.805 7.837 1.00 94.88 98 THR A N 1
ATOM 732 C CA . THR A 1 98 ? 6.778 2.503 7.797 1.00 94.88 98 THR A CA 1
ATOM 733 C C . THR A 1 98 ? 5.785 1.910 8.797 1.00 94.88 98 THR A C 1
ATOM 735 O O . THR A 1 98 ? 5.133 2.664 9.517 1.00 94.88 98 THR A O 1
ATOM 738 N N . LEU A 1 99 ? 5.691 0.582 8.869 1.00 96.12 99 LEU A N 1
ATOM 739 C CA . LEU A 1 99 ? 4.773 -0.134 9.753 1.00 96.12 99 LEU A CA 1
ATOM 740 C C . LEU A 1 99 ? 5.212 -0.055 11.218 1.00 96.12 99 LEU A C 1
ATOM 742 O O . LEU A 1 99 ? 4.362 0.159 12.076 1.00 96.12 99 LEU A O 1
ATOM 746 N N . ALA A 1 100 ? 6.519 -0.108 11.496 1.00 96.31 100 ALA A N 1
ATOM 747 C CA . ALA A 1 100 ? 7.085 0.169 12.816 1.00 96.31 100 ALA A CA 1
ATOM 748 C C . ALA A 1 100 ? 6.613 1.525 13.347 1.00 96.31 100 ALA A C 1
ATOM 750 O O . ALA A 1 100 ? 6.074 1.617 14.447 1.00 96.31 100 ALA A O 1
ATOM 751 N N . ARG A 1 101 ? 6.745 2.568 12.516 1.00 96.62 101 ARG A N 1
ATOM 752 C CA . ARG A 1 101 ? 6.292 3.917 12.854 1.00 96.62 101 ARG A CA 1
ATOM 753 C C . ARG A 1 101 ? 4.784 3.962 13.091 1.00 96.62 101 ARG A C 1
ATOM 755 O O . ARG A 1 101 ? 4.327 4.578 14.042 1.00 96.62 101 ARG A O 1
ATOM 762 N N . TRP A 1 102 ? 3.991 3.297 12.254 1.00 97.19 102 TRP A N 1
ATOM 763 C CA . TRP A 1 102 ? 2.538 3.251 12.449 1.00 97.19 102 TRP A CA 1
ATOM 764 C C . TRP A 1 102 ? 2.104 2.472 13.692 1.00 97.19 102 TRP A C 1
ATOM 766 O O . TRP A 1 102 ? 1.025 2.744 14.218 1.00 97.19 102 TRP A O 1
ATOM 776 N N . ALA A 1 103 ? 2.916 1.532 14.171 1.00 97.19 103 ALA A N 1
ATOM 777 C CA . ALA A 1 103 ? 2.679 0.854 15.437 1.00 97.19 103 ALA A CA 1
ATOM 778 C C . ALA A 1 103 ? 2.985 1.772 16.632 1.00 97.19 103 ALA A C 1
ATOM 780 O O . ALA A 1 103 ? 2.142 1.942 17.519 1.00 97.19 103 ALA A O 1
ATOM 781 N N . SER A 1 104 ? 4.154 2.422 16.635 1.00 97.31 104 SER A N 1
ATOM 782 C CA . SER A 1 104 ? 4.620 3.244 17.760 1.00 97.31 104 SER A CA 1
ATOM 783 C C . SER A 1 104 ? 3.969 4.629 17.825 1.00 97.31 104 SER A C 1
ATOM 785 O O . SER A 1 104 ? 3.511 5.064 18.882 1.00 97.31 104 SER A O 1
ATOM 787 N N . GLU A 1 105 ? 3.895 5.325 16.697 1.00 97.19 105 GLU A N 1
ATOM 788 C CA . GLU A 1 105 ? 3.474 6.729 16.603 1.00 97.19 105 GLU A CA 1
ATOM 789 C C . GLU A 1 105 ? 2.039 6.868 16.090 1.00 97.19 105 GLU A C 1
ATOM 791 O O . GLU A 1 105 ? 1.360 7.843 16.402 1.00 97.19 105 GLU A O 1
ATOM 796 N N . GLY A 1 106 ? 1.557 5.865 15.356 1.00 97.50 106 GLY A N 1
ATOM 797 C CA . GLY A 1 106 ? 0.254 5.887 14.706 1.00 97.50 106 GLY A CA 1
ATOM 798 C C . GLY A 1 106 ? 0.317 6.218 13.217 1.00 97.50 106 GLY A C 1
ATOM 799 O O . GLY A 1 106 ? 1.339 6.597 12.638 1.00 97.50 106 GLY A O 1
ATOM 800 N N . VAL A 1 107 ? -0.817 6.002 12.572 1.00 96.75 107 VAL A N 1
ATOM 801 C CA . VAL A 1 107 ? -1.067 6.250 11.159 1.00 96.75 107 VAL A CA 1
ATOM 802 C C . VAL A 1 107 ? -1.490 7.714 11.005 1.00 96.75 107 VAL A C 1
ATOM 804 O O . VAL A 1 107 ? -2.381 8.149 11.730 1.00 96.75 107 VAL A O 1
ATOM 807 N N . PRO A 1 108 ? -0.917 8.478 10.056 1.00 94.81 108 PRO A N 1
ATOM 808 C CA . PRO A 1 108 ? -1.382 9.832 9.768 1.00 94.81 108 PRO A CA 1
ATOM 809 C C . PRO A 1 108 ? -2.886 9.871 9.464 1.00 94.81 108 PRO A C 1
ATOM 811 O O . PRO A 1 108 ? -3.363 9.028 8.702 1.00 94.81 108 PRO A O 1
ATOM 814 N N . ASP A 1 109 ? -3.601 10.878 9.973 1.00 94.81 109 ASP A N 1
ATOM 815 C CA . ASP A 1 109 ? -5.068 10.990 9.864 1.00 94.81 109 ASP A CA 1
ATOM 816 C C . ASP A 1 109 ? -5.586 10.851 8.428 1.00 94.81 109 ASP A C 1
ATOM 818 O O . ASP A 1 109 ? -6.549 10.133 8.167 1.00 94.81 109 ASP A O 1
ATOM 822 N N . GLU A 1 110 ? -4.890 11.465 7.467 1.00 91.06 110 GLU A N 1
ATOM 823 C CA . GLU A 1 110 ? -5.222 11.340 6.044 1.00 91.06 110 GLU A CA 1
ATOM 824 C C . GLU A 1 110 ? -5.213 9.873 5.586 1.00 91.06 110 GLU A C 1
ATOM 826 O O 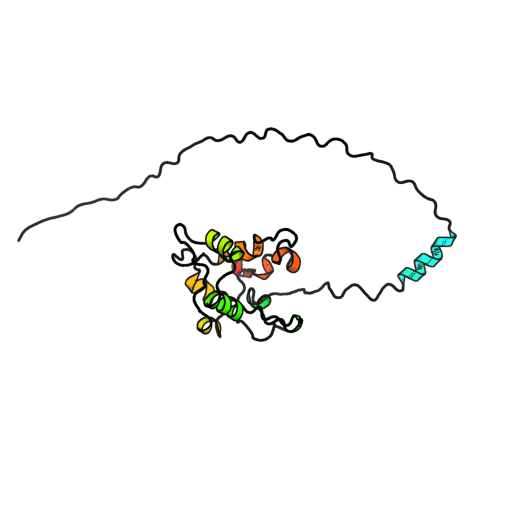. GLU A 1 110 ? -6.082 9.450 4.831 1.00 91.06 110 GLU A O 1
ATOM 831 N N . LEU A 1 111 ? -4.244 9.068 6.031 1.00 94.25 111 LEU A N 1
ATOM 832 C CA . LEU A 1 111 ? -4.179 7.650 5.664 1.00 94.25 111 LEU A CA 1
ATOM 833 C C . LEU A 1 111 ? -5.214 6.827 6.425 1.00 94.25 111 LEU A C 1
ATOM 835 O O . LEU A 1 111 ? -5.756 5.879 5.855 1.00 94.25 111 LEU A O 1
ATOM 839 N N . LEU A 1 112 ? -5.504 7.197 7.675 1.00 96.44 112 LEU A N 1
ATOM 840 C CA . LEU A 1 112 ? -6.554 6.568 8.468 1.00 96.44 112 LEU A CA 1
ATOM 841 C C . LEU A 1 112 ? -7.921 6.720 7.792 1.00 96.44 112 LEU A C 1
ATOM 843 O O . LEU A 1 112 ? -8.677 5.756 7.752 1.00 96.44 112 LEU A O 1
ATOM 847 N N . GLU A 1 113 ? -8.213 7.872 7.184 1.00 95.50 113 GLU A N 1
ATOM 848 C CA . GLU A 1 113 ? -9.455 8.086 6.435 1.00 95.50 113 GLU A CA 1
ATOM 849 C C . GLU A 1 113 ? -9.607 7.087 5.272 1.00 95.50 113 GLU A C 1
ATOM 851 O O . GLU A 1 113 ? -10.645 6.436 5.125 1.00 95.50 113 GLU A O 1
ATOM 856 N N . TYR A 1 114 ? -8.564 6.908 4.454 1.00 95.75 114 TYR A N 1
ATOM 857 C CA . TYR A 1 114 ? -8.594 5.929 3.359 1.00 95.75 114 TYR A CA 1
ATOM 858 C C . TYR A 1 114 ? -8.628 4.487 3.869 1.00 95.75 114 TYR A C 1
ATOM 860 O O . TYR A 1 114 ? -9.330 3.655 3.291 1.00 95.75 114 TYR A O 1
ATOM 868 N N . ALA A 1 115 ? -7.920 4.189 4.960 1.00 96.38 115 ALA A N 1
ATOM 869 C CA . ALA A 1 115 ? -7.978 2.877 5.590 1.00 96.38 115 ALA A CA 1
ATOM 870 C C . ALA A 1 115 ? -9.387 2.569 6.112 1.00 96.38 115 ALA A C 1
ATOM 872 O O . ALA A 1 115 ? -9.896 1.471 5.902 1.00 96.38 115 ALA A O 1
ATOM 873 N N . GLN A 1 116 ? -10.062 3.556 6.702 1.00 97.00 116 GLN A N 1
ATOM 874 C CA . GLN A 1 116 ? -11.429 3.427 7.193 1.00 97.00 116 GLN A CA 1
ATOM 875 C C . GLN A 1 116 ? -12.435 3.204 6.051 1.00 97.00 116 GLN A C 1
ATOM 877 O O . GLN A 1 116 ? -13.367 2.422 6.215 1.00 97.00 116 GLN A O 1
ATOM 882 N N . LYS A 1 117 ? -12.226 3.809 4.870 1.00 96.31 117 LYS A N 1
ATOM 883 C CA . LYS A 1 117 ? -13.019 3.547 3.642 1.00 96.31 117 LYS A CA 1
ATOM 884 C C . LYS A 1 117 ? -12.804 2.143 3.056 1.00 96.31 117 LYS A C 1
ATOM 886 O O . LYS A 1 117 ? -13.622 1.660 2.262 1.00 96.31 117 LYS A O 1
ATOM 891 N N . A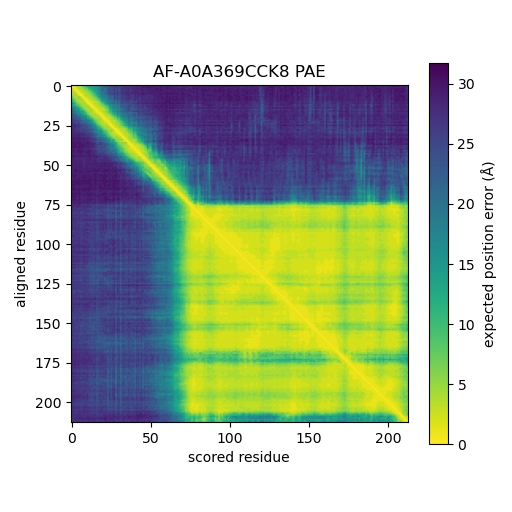LA A 1 118 ? -11.676 1.518 3.385 1.00 96.75 118 ALA A N 1
ATOM 892 C CA . ALA A 1 118 ? -11.343 0.150 3.009 1.00 96.75 118 ALA A CA 1
ATOM 893 C C . ALA A 1 118 ? -11.795 -0.884 4.054 1.00 96.75 118 ALA A C 1
ATOM 895 O O . ALA A 1 118 ? -11.802 -2.077 3.751 1.00 96.75 118 ALA A O 1
ATOM 896 N N . ALA A 1 119 ? -12.117 -0.442 5.272 1.00 96.56 119 ALA A N 1
ATOM 897 C CA . ALA A 1 119 ? -12.469 -1.318 6.377 1.00 96.56 119 ALA A CA 1
ATOM 898 C C . ALA A 1 119 ? -13.819 -2.020 6.136 1.00 96.56 119 ALA A C 1
ATOM 900 O O . ALA A 1 119 ? -14.699 -1.451 5.477 1.00 96.56 119 ALA A O 1
ATOM 901 N N . PRO A 1 120 ? -14.007 -3.231 6.687 1.00 94.06 120 PRO A N 1
ATOM 902 C CA . PRO A 1 120 ? -15.308 -3.887 6.697 1.00 94.06 120 PRO A CA 1
ATOM 903 C C . PRO A 1 120 ? -16.375 -3.018 7.375 1.00 94.06 120 PRO A C 1
ATOM 905 O O . PRO A 1 120 ? -16.080 -2.192 8.244 1.00 94.06 120 PRO A O 1
ATOM 908 N N . ALA A 1 121 ? -17.638 -3.213 6.995 1.00 91.94 121 ALA A N 1
ATOM 909 C CA . ALA A 1 121 ? -18.748 -2.485 7.602 1.00 91.94 121 ALA A CA 1
ATOM 910 C C . ALA A 1 121 ? -18.789 -2.719 9.124 1.00 91.94 121 ALA A C 1
ATOM 912 O O . ALA A 1 121 ? -18.644 -3.843 9.593 1.00 91.94 121 ALA A O 1
ATOM 913 N N . GLY A 1 122 ? -18.981 -1.646 9.894 1.00 93.00 122 GLY A N 1
ATOM 914 C CA . GLY A 1 122 ? -19.011 -1.699 11.360 1.00 93.00 122 GLY A CA 1
ATOM 915 C C . GLY A 1 122 ? -17.636 -1.728 12.040 1.00 93.00 122 GLY A C 1
ATOM 916 O O . GLY A 1 122 ? -17.565 -1.502 13.246 1.00 93.00 122 GLY A O 1
ATOM 917 N N . VAL A 1 123 ? -16.540 -1.919 11.299 1.00 94.62 123 VAL A N 1
ATOM 918 C CA . VAL A 1 123 ? -15.183 -1.853 11.859 1.00 94.62 123 VAL A CA 1
ATOM 919 C C . VAL A 1 123 ? -14.739 -0.399 11.955 1.00 94.62 123 VAL A C 1
ATOM 921 O O . VAL A 1 123 ? -14.652 0.299 10.946 1.00 94.62 123 VAL A O 1
ATOM 924 N N . LYS A 1 124 ? -14.411 0.057 13.166 1.00 95.81 124 LYS A N 1
ATOM 925 C CA . LYS A 1 124 ? -13.801 1.370 13.408 1.00 95.81 124 LYS A CA 1
ATOM 926 C C . LYS A 1 124 ? -12.307 1.209 13.669 1.00 95.81 124 LYS A C 1
ATOM 928 O O . LYS A 1 124 ? -11.912 0.552 14.628 1.00 95.81 124 LYS A O 1
ATOM 933 N N . LEU A 1 125 ? -11.479 1.830 12.836 1.00 96.19 125 LEU A N 1
ATOM 934 C CA . LEU A 1 125 ? -10.028 1.816 12.991 1.00 96.19 125 LEU A CA 1
ATOM 935 C C . LEU A 1 125 ? -9.582 2.875 14.005 1.00 96.19 125 LEU A C 1
ATOM 937 O O . LEU A 1 125 ? -10.101 3.988 14.036 1.00 96.19 125 LEU A O 1
ATOM 941 N N . THR A 1 126 ? -8.586 2.531 14.821 1.00 93.81 126 THR A N 1
ATOM 942 C CA . THR A 1 126 ? -8.045 3.401 15.882 1.00 93.81 126 THR A CA 1
ATOM 943 C C . THR A 1 126 ? -6.797 4.176 15.461 1.00 93.81 126 THR A C 1
ATOM 945 O O . THR A 1 126 ? -6.287 4.976 16.239 1.00 93.81 126 THR A O 1
ATOM 948 N N . GLY A 1 127 ? -6.291 3.948 14.244 1.00 95.12 127 GLY A N 1
ATOM 949 C CA . GLY A 1 127 ? -5.119 4.656 13.728 1.00 95.12 127 GLY A CA 1
ATOM 950 C C . GLY A 1 127 ? -3.772 4.069 14.135 1.00 95.12 127 GLY A C 1
ATOM 951 O O . GLY A 1 127 ? -2.774 4.763 14.018 1.00 95.12 127 GLY A O 1
ATOM 952 N N . ARG A 1 128 ? -3.693 2.811 14.582 1.00 96.50 128 ARG A N 1
ATOM 953 C CA . ARG A 1 128 ? -2.410 2.113 14.789 1.00 96.50 128 ARG A CA 1
ATOM 954 C C . ARG A 1 128 ? -2.395 0.783 14.057 1.00 96.50 128 ARG A C 1
ATOM 956 O O . ARG A 1 128 ? -3.391 0.063 14.054 1.00 96.50 128 ARG A O 1
ATOM 963 N N . HIS A 1 129 ? -1.260 0.467 13.447 1.00 96.62 129 HIS A N 1
ATOM 964 C CA . HIS A 1 129 ? -1.022 -0.857 12.883 1.00 96.62 129 HIS A CA 1
ATOM 965 C C . HIS A 1 129 ? -0.423 -1.766 13.972 1.00 96.62 129 HIS A C 1
ATOM 967 O O . HIS A 1 129 ? 0.409 -1.282 14.738 1.00 96.62 129 HIS A O 1
ATOM 973 N N . PRO A 1 130 ? -0.796 -3.055 14.075 1.00 96.00 130 PRO A N 1
ATOM 974 C CA . PRO A 1 130 ? -0.088 -3.987 14.953 1.00 96.00 130 PRO A CA 1
ATOM 975 C C . PRO A 1 130 ? 1.410 -4.035 14.619 1.00 96.00 130 PRO A C 1
ATOM 977 O O . PRO A 1 130 ? 1.773 -3.978 13.444 1.00 96.00 130 PRO A O 1
ATOM 980 N N . ASP A 1 131 ? 2.292 -4.155 15.611 1.00 95.56 131 ASP A N 1
ATOM 981 C CA . ASP A 1 131 ? 3.709 -4.356 15.298 1.00 95.56 131 ASP A CA 1
ATOM 982 C C . ASP A 1 131 ? 3.903 -5.743 14.673 1.00 95.56 131 ASP A C 1
ATOM 984 O O . ASP A 1 131 ? 3.568 -6.772 15.260 1.00 95.56 131 ASP A O 1
ATOM 988 N N . VAL A 1 132 ? 4.400 -5.754 13.440 1.00 95.00 132 VAL A N 1
ATOM 989 C CA . VAL A 1 132 ? 4.646 -6.959 12.642 1.00 95.00 132 VAL A CA 1
ATOM 990 C C . VAL A 1 132 ? 6.077 -7.001 12.113 1.00 95.00 132 VAL A C 1
ATOM 992 O O . VAL A 1 132 ? 6.366 -7.792 11.221 1.00 95.00 132 VAL A O 1
ATOM 995 N N . ASN A 1 133 ? 6.987 -6.169 12.629 1.00 90.75 133 ASN A N 1
ATOM 996 C CA . ASN A 1 133 ? 8.345 -6.067 12.087 1.00 90.75 133 ASN A CA 1
ATOM 997 C C . ASN A 1 133 ? 9.094 -7.395 12.087 1.00 90.75 133 ASN A C 1
ATOM 999 O O . ASN A 1 133 ? 9.776 -7.718 11.119 1.00 90.75 133 ASN A O 1
ATOM 1003 N N . GLU A 1 134 ? 8.933 -8.187 13.144 1.00 90.88 134 GLU A N 1
ATOM 1004 C CA . GLU A 1 134 ? 9.546 -9.510 13.216 1.00 90.88 134 GLU A CA 1
ATOM 1005 C C . GLU A 1 134 ? 9.043 -10.430 12.096 1.00 90.88 134 GLU A C 1
ATOM 1007 O O . GLU A 1 134 ? 9.838 -11.122 11.469 1.00 90.88 134 GLU A O 1
ATOM 1012 N N . LYS A 1 135 ? 7.748 -10.356 11.757 1.00 91.94 135 LYS A N 1
ATOM 1013 C CA . LYS A 1 135 ? 7.156 -11.126 10.653 1.00 91.94 135 LYS A CA 1
ATOM 1014 C C . LYS A 1 135 ? 7.641 -10.671 9.279 1.00 91.94 135 LYS A C 1
ATOM 1016 O O . LYS A 1 135 ? 7.528 -11.444 8.340 1.00 91.94 135 LYS A O 1
ATOM 1021 N N . LEU A 1 136 ? 8.119 -9.434 9.138 1.00 90.69 136 LEU A N 1
ATOM 1022 C CA . LEU A 1 136 ? 8.523 -8.873 7.846 1.00 90.69 136 LEU A CA 1
ATOM 1023 C C . LEU A 1 136 ? 9.969 -9.184 7.466 1.00 90.69 136 LEU A C 1
ATOM 1025 O O . LEU A 1 136 ? 10.281 -9.117 6.282 1.00 90.69 136 LEU A O 1
ATOM 1029 N N . ARG A 1 137 ? 10.828 -9.522 8.438 1.00 86.75 137 ARG A N 1
ATOM 1030 C CA . ARG A 1 137 ? 12.283 -9.640 8.246 1.00 86.75 137 ARG A CA 1
ATOM 1031 C C . ARG A 1 137 ? 12.673 -10.507 7.047 1.00 86.75 137 ARG A C 1
ATOM 1033 O O . ARG A 1 137 ? 13.496 -10.083 6.250 1.00 86.75 137 ARG A O 1
ATOM 1040 N N . ASP A 1 138 ? 12.035 -11.665 6.912 1.00 87.69 138 ASP A N 1
ATOM 1041 C CA . ASP A 1 138 ? 12.355 -12.663 5.883 1.00 87.69 138 ASP A CA 1
ATOM 1042 C C . ASP A 1 138 ? 11.127 -13.027 5.032 1.00 87.69 138 ASP A C 1
ATOM 1044 O O . ASP A 1 138 ? 11.060 -14.089 4.410 1.00 87.69 138 ASP A O 1
ATOM 1048 N N . ALA A 1 139 ? 10.108 -12.165 5.033 1.00 92.50 139 ALA A N 1
ATOM 1049 C CA . ALA A 1 139 ? 8.836 -12.462 4.396 1.00 92.50 139 ALA A CA 1
ATOM 1050 C C . ALA A 1 139 ? 8.726 -11.919 2.972 1.00 92.50 139 ALA A C 1
ATOM 1052 O O . ALA A 1 139 ? 9.200 -10.833 2.635 1.00 92.50 139 ALA A O 1
ATOM 1053 N N . VAL A 1 140 ? 8.000 -12.667 2.143 1.00 95.94 140 VAL A N 1
ATOM 1054 C CA . VAL A 1 140 ? 7.616 -12.237 0.801 1.00 95.94 140 VAL A CA 1
ATOM 1055 C C . VAL A 1 140 ? 6.439 -11.268 0.911 1.00 95.94 140 VAL A C 1
ATOM 1057 O O . VAL A 1 140 ? 5.394 -11.577 1.486 1.00 95.94 140 VAL A O 1
ATOM 1060 N N . ILE A 1 141 ? 6.613 -10.071 0.360 1.00 95.88 141 ILE A N 1
ATOM 1061 C CA . ILE A 1 141 ? 5.5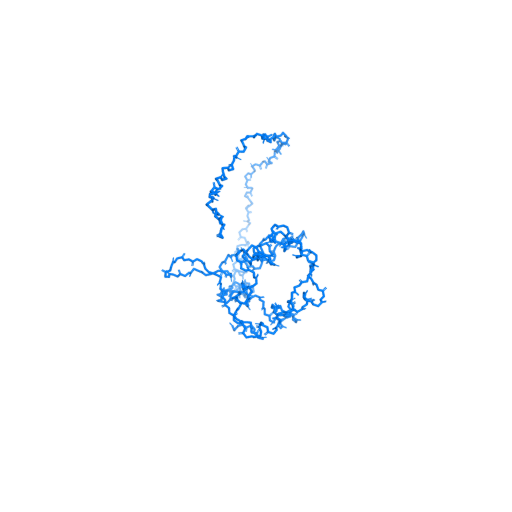97 -9.020 0.324 1.00 95.88 141 ILE A CA 1
ATOM 1062 C C . ILE A 1 141 ? 4.949 -9.038 -1.064 1.00 95.88 141 ILE A C 1
ATOM 1064 O O . ILE A 1 141 ? 5.691 -9.033 -2.042 1.00 95.88 141 ILE A O 1
ATOM 1068 N N . PRO A 1 142 ? 3.607 -9.014 -1.191 1.00 96.06 142 PRO A N 1
ATOM 1069 C CA . PRO A 1 142 ? 2.626 -8.763 -0.132 1.00 96.06 142 PRO A CA 1
ATOM 1070 C C . PRO A 1 142 ? 2.067 -10.013 0.564 1.00 96.06 142 PRO A C 1
ATOM 1072 O O . PRO A 1 142 ? 1.127 -9.873 1.345 1.00 96.06 142 PRO A O 1
ATOM 1075 N N . ASP A 1 143 ? 2.594 -11.210 0.310 1.00 96.06 143 ASP A N 1
ATOM 1076 C CA . ASP A 1 143 ? 2.021 -12.473 0.806 1.00 96.06 143 ASP A CA 1
ATOM 1077 C C . ASP A 1 143 ? 1.799 -12.457 2.328 1.00 96.06 143 ASP A C 1
ATOM 1079 O O . ASP A 1 143 ? 0.725 -12.815 2.813 1.00 96.06 143 ASP A O 1
ATOM 1083 N N . VAL A 1 144 ? 2.767 -11.940 3.092 1.00 95.81 144 VAL A N 1
ATOM 1084 C CA . VAL A 1 144 ? 2.641 -11.768 4.551 1.00 95.81 144 VAL A CA 1
ATOM 1085 C C . VAL A 1 144 ? 1.577 -10.747 4.963 1.00 95.81 144 VAL A C 1
ATOM 1087 O O . VAL A 1 144 ? 0.913 -10.919 5.982 1.00 95.81 144 VAL A O 1
ATOM 1090 N N . CYS A 1 145 ? 1.361 -9.699 4.167 1.00 96.62 145 CYS A N 1
ATOM 1091 C CA . CYS A 1 145 ? 0.341 -8.687 4.434 1.00 96.62 145 CYS A CA 1
ATOM 1092 C C . CYS A 1 145 ? -1.066 -9.276 4.268 1.00 96.62 145 CYS A C 1
ATOM 1094 O O . CYS A 1 145 ? -1.968 -8.996 5.060 1.00 96.62 145 CYS A O 1
ATOM 1096 N N . ILE A 1 146 ? -1.246 -10.119 3.249 1.00 96.19 146 ILE A N 1
ATOM 1097 C CA . ILE A 1 146 ? -2.536 -10.727 2.906 1.00 96.19 146 ILE A CA 1
ATOM 1098 C C . ILE A 1 146 ? -3.028 -11.667 4.015 1.00 96.19 146 ILE A C 1
ATOM 1100 O O . ILE A 1 146 ? -4.234 -11.802 4.184 1.00 96.19 146 ILE A O 1
ATOM 1104 N N . GLN A 1 147 ? -2.140 -12.233 4.839 1.00 95.06 147 GLN A N 1
ATOM 1105 C CA . GLN A 1 147 ? -2.530 -13.095 5.966 1.00 95.06 147 GLN A CA 1
ATOM 1106 C C . GLN A 1 147 ? -3.513 -12.413 6.932 1.00 95.06 147 GLN A C 1
ATOM 1108 O O . GLN A 1 147 ? -4.433 -13.057 7.429 1.00 95.06 147 GLN A O 1
ATOM 1113 N N . CYS A 1 148 ? -3.352 -11.107 7.171 1.00 96.31 148 CYS A N 1
ATOM 1114 C CA . CYS A 1 148 ? -4.279 -10.319 7.992 1.00 96.31 148 CYS A CA 1
ATOM 1115 C C . CYS A 1 148 ? -5.296 -9.537 7.148 1.00 96.31 148 CYS A C 1
ATOM 1117 O O . CYS A 1 148 ? -6.410 -9.281 7.602 1.00 96.31 148 CYS A O 1
ATOM 1119 N N . HIS A 1 149 ? -4.917 -9.151 5.928 1.00 97.19 149 HIS A N 1
ATOM 1120 C CA . HIS A 1 149 ? -5.696 -8.293 5.033 1.00 97.19 149 HIS A CA 1
ATOM 1121 C C . HIS A 1 149 ? -6.409 -9.069 3.907 1.00 97.19 149 HIS A C 1
ATOM 1123 O O . HIS A 1 149 ? -6.611 -8.536 2.812 1.00 97.19 149 HIS A O 1
ATOM 1129 N N . ALA A 1 150 ? -6.764 -10.331 4.146 1.00 96.00 150 ALA A N 1
ATOM 1130 C CA . ALA A 1 150 ?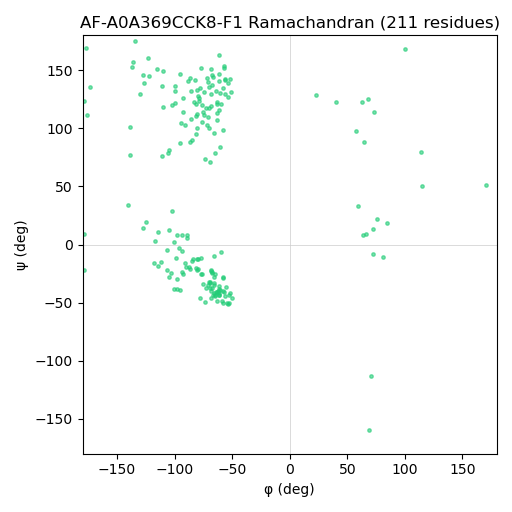 -7.438 -11.182 3.171 1.00 96.00 150 ALA A CA 1
ATOM 1131 C C . ALA A 1 150 ? -8.811 -10.627 2.745 1.00 96.00 150 ALA A C 1
ATOM 1133 O O . ALA A 1 150 ? -9.417 -9.791 3.424 1.00 96.00 150 ALA A O 1
ATOM 1134 N N . GLU A 1 151 ? -9.318 -11.134 1.621 1.00 91.88 151 GLU A N 1
ATOM 1135 C CA . GLU A 1 151 ? -10.706 -10.921 1.211 1.00 91.88 151 GLU A CA 1
ATOM 1136 C C . GLU A 1 151 ? -11.624 -11.494 2.302 1.00 91.88 151 GLU A C 1
ATOM 1138 O O . GLU A 1 151 ? -11.527 -12.671 2.645 1.00 91.88 151 GLU A O 1
ATOM 1143 N N . ASN A 1 152 ? -12.478 -10.642 2.879 1.00 88.62 152 ASN A N 1
ATOM 1144 C CA . ASN A 1 152 ? -13.349 -10.933 4.031 1.00 88.62 152 ASN A CA 1
ATOM 1145 C C . ASN A 1 152 ? -12.676 -10.981 5.414 1.00 88.62 152 ASN A C 1
ATOM 1147 O O . ASN A 1 152 ? -13.245 -11.554 6.342 1.00 88.62 152 ASN A O 1
ATOM 1151 N N . SER A 1 153 ? -11.507 -10.359 5.593 1.00 92.88 153 SER A N 1
ATOM 1152 C CA . SER A 1 153 ? -10.998 -10.096 6.946 1.00 92.88 153 SER A CA 1
ATOM 1153 C C . SER A 1 153 ? -12.029 -9.299 7.757 1.00 92.88 153 SER A C 1
ATOM 1155 O O . SER A 1 153 ? -12.527 -8.275 7.296 1.00 92.88 153 SER A O 1
ATOM 1157 N N . ASP A 1 154 ? -12.348 -9.762 8.966 1.00 92.69 154 ASP A N 1
ATOM 1158 C CA . ASP A 1 154 ? -13.244 -9.089 9.917 1.00 92.69 154 ASP A CA 1
ATOM 1159 C C . ASP A 1 154 ? -12.512 -8.046 10.777 1.00 92.69 154 ASP A C 1
ATOM 1161 O O . ASP A 1 154 ? -13.128 -7.208 11.435 1.00 92.69 154 ASP A O 1
ATOM 1165 N N . ARG A 1 155 ? -11.178 -8.097 10.761 1.00 89.44 155 ARG A N 1
ATOM 1166 C CA . ARG A 1 155 ? -10.295 -7.336 11.649 1.00 89.44 155 ARG A CA 1
ATOM 1167 C C . ARG A 1 155 ? -9.447 -6.301 10.932 1.00 89.44 155 ARG A C 1
ATOM 1169 O O . ARG A 1 155 ? -8.940 -5.388 11.581 1.00 89.44 155 ARG A O 1
ATOM 1176 N N . ALA A 1 156 ? -9.282 -6.421 9.619 1.00 95.19 156 ALA A N 1
ATOM 1177 C CA . ALA A 1 156 ? -8.465 -5.505 8.843 1.00 95.19 156 ALA A CA 1
ATOM 1178 C C . ALA A 1 156 ? -9.145 -5.124 7.523 1.00 95.19 156 ALA A C 1
ATOM 1180 O O . ALA A 1 156 ? -9.908 -5.910 6.963 1.00 95.19 156 ALA A O 1
ATOM 1181 N N . PRO A 1 157 ? -8.849 -3.931 6.981 1.00 96.81 157 PRO A N 1
ATOM 1182 C CA . PRO A 1 157 ? -9.245 -3.588 5.625 1.00 96.81 157 PRO A CA 1
ATOM 1183 C C . PRO A 1 157 ? -8.717 -4.595 4.607 1.00 96.81 157 PRO A C 1
ATOM 1185 O O . PRO A 1 157 ? -7.565 -5.014 4.696 1.00 96.81 157 PRO A O 1
ATOM 1188 N N . GLU A 1 158 ? -9.516 -4.925 3.599 1.00 96.94 158 GLU A N 1
ATOM 1189 C CA . GLU A 1 158 ? -9.071 -5.800 2.517 1.00 96.94 158 GLU A CA 1
ATOM 1190 C C . GLU A 1 158 ? -7.867 -5.189 1.777 1.00 96.94 158 GLU A C 1
ATOM 1192 O O . GLU A 1 158 ? -7.920 -4.038 1.326 1.00 96.94 158 GLU A O 1
ATOM 1197 N N . PHE A 1 159 ? -6.800 -5.974 1.589 1.00 96.81 159 PHE A N 1
ATOM 1198 C CA . PHE A 1 159 ? -5.532 -5.511 1.021 1.00 96.81 159 PHE A CA 1
ATOM 1199 C C . PHE A 1 159 ? -5.715 -4.840 -0.343 1.00 96.81 159 PHE A C 1
ATOM 1201 O O . PHE A 1 159 ? -5.259 -3.714 -0.555 1.00 96.81 159 PHE A O 1
ATOM 1208 N N . LYS A 1 160 ? -6.429 -5.502 -1.266 1.00 94.88 160 LYS A N 1
ATOM 1209 C CA . LYS A 1 160 ? -6.605 -5.002 -2.638 1.00 94.88 160 LYS A CA 1
ATOM 1210 C C . LYS A 1 160 ? -7.317 -3.651 -2.647 1.00 94.88 160 LYS A C 1
ATOM 1212 O O . LYS A 1 160 ? -6.887 -2.735 -3.343 1.00 94.88 160 LYS A O 1
ATOM 1217 N N . ARG A 1 161 ? -8.373 -3.491 -1.845 1.00 96.06 161 ARG A N 1
ATOM 1218 C CA . ARG A 1 161 ? -9.130 -2.240 -1.746 1.00 96.06 161 ARG A CA 1
ATOM 1219 C C . ARG A 1 161 ? -8.292 -1.146 -1.092 1.00 96.06 161 ARG A C 1
ATOM 1221 O O . ARG A 1 161 ? -8.226 -0.035 -1.614 1.00 96.06 161 ARG A O 1
ATOM 1228 N N . LEU A 1 162 ? -7.618 -1.471 0.009 1.00 96.62 162 LEU A N 1
ATOM 1229 C CA . LEU A 1 162 ? -6.780 -0.539 0.758 1.00 96.62 162 LEU A CA 1
ATOM 1230 C C . LEU A 1 162 ? -5.672 0.063 -0.112 1.00 96.62 162 LEU A C 1
ATOM 1232 O O . LEU A 1 162 ? -5.524 1.285 -0.164 1.00 96.62 162 LEU A O 1
ATOM 1236 N N . ILE A 1 163 ? -4.909 -0.773 -0.819 1.00 95.69 163 ILE A N 1
ATOM 1237 C CA . ILE A 1 163 ? -3.776 -0.305 -1.624 1.00 95.69 163 ILE A CA 1
ATOM 1238 C C . ILE A 1 163 ? -4.240 0.567 -2.790 1.00 95.69 163 ILE A C 1
ATOM 1240 O O . ILE A 1 163 ? -3.646 1.622 -3.019 1.00 95.69 163 ILE A O 1
ATOM 1244 N N . HIS A 1 164 ? -5.327 0.205 -3.478 1.00 95.31 164 HIS A N 1
ATOM 1245 C CA . HIS A 1 164 ? -5.876 1.054 -4.538 1.00 95.31 164 HIS A CA 1
ATOM 1246 C C . HIS A 1 164 ? -6.327 2.420 -4.007 1.00 95.31 164 HIS A C 1
ATOM 1248 O O . HIS A 1 164 ? -6.032 3.443 -4.622 1.00 95.31 164 HIS A O 1
ATOM 1254 N N . LEU A 1 165 ? -6.970 2.475 -2.840 1.00 95.19 165 LEU A N 1
ATOM 1255 C CA . LEU A 1 165 ? -7.352 3.748 -2.225 1.00 95.19 165 LEU A CA 1
ATOM 1256 C C . LEU A 1 165 ? -6.121 4.599 -1.873 1.00 95.19 165 LEU A C 1
ATOM 1258 O O . LEU A 1 165 ? -6.037 5.765 -2.263 1.00 95.19 165 LEU A O 1
ATOM 1262 N N . LEU A 1 166 ? -5.123 4.004 -1.212 1.00 93.19 166 LEU A N 1
ATOM 1263 C CA . LEU A 1 166 ? -3.920 4.712 -0.763 1.00 93.19 166 LEU A CA 1
ATOM 1264 C C . LEU A 1 166 ? -2.992 5.153 -1.900 1.00 93.19 166 LEU A C 1
ATOM 1266 O O . LEU A 1 166 ? -2.305 6.169 -1.763 1.00 93.19 166 LEU A O 1
ATOM 1270 N N . LYS A 1 167 ? -2.917 4.387 -2.992 1.00 90.94 167 LYS A N 1
ATOM 1271 C CA . LYS A 1 167 ? -1.999 4.659 -4.107 1.00 90.94 167 LYS A CA 1
ATOM 1272 C C . LYS A 1 167 ? -2.672 5.380 -5.261 1.00 90.94 167 LYS A C 1
ATOM 1274 O O . LYS A 1 167 ? -2.046 6.263 -5.828 1.00 90.94 167 LYS A O 1
ATOM 1279 N N . TYR A 1 168 ? -3.918 5.059 -5.590 1.00 87.50 168 TYR A N 1
ATOM 1280 C CA . TYR A 1 168 ? -4.579 5.563 -6.797 1.00 87.50 168 TYR A CA 1
ATOM 1281 C C . TYR A 1 168 ? -5.533 6.725 -6.515 1.00 87.50 168 TYR A C 1
ATOM 1283 O O . TYR A 1 168 ? -5.574 7.698 -7.262 1.00 87.50 168 TYR A O 1
ATOM 1291 N N . GLN A 1 169 ? -6.266 6.680 -5.402 1.00 85.31 169 GLN A N 1
ATOM 1292 C CA . GLN A 1 169 ? -7.241 7.732 -5.089 1.00 85.31 169 GLN A CA 1
ATOM 1293 C C . GLN A 1 169 ? -6.672 8.856 -4.228 1.00 85.31 169 GLN A C 1
ATOM 1295 O O . GLN A 1 169 ? -7.151 9.984 -4.309 1.00 85.31 169 GLN A O 1
ATOM 1300 N N . ARG A 1 170 ? -5.628 8.584 -3.436 1.00 85.69 170 ARG A N 1
ATOM 1301 C CA . ARG A 1 170 ? -5.011 9.595 -2.574 1.00 85.69 170 ARG A CA 1
ATOM 1302 C C . ARG A 1 170 ? -4.338 10.703 -3.388 1.00 85.69 170 ARG A C 1
ATOM 1304 O O . ARG A 1 170 ? -3.169 10.605 -3.766 1.00 85.69 170 ARG A O 1
ATOM 1311 N N . SER A 1 171 ? -5.066 11.792 -3.588 1.00 82.69 171 SER A N 1
ATOM 1312 C CA . SER A 1 171 ? -4.554 13.048 -4.128 1.00 82.69 171 SER A CA 1
ATOM 1313 C C . SER A 1 171 ? -4.550 14.128 -3.056 1.00 82.69 171 SER A C 1
ATOM 1315 O O . SER A 1 171 ? -5.542 14.295 -2.348 1.00 82.69 171 SER A O 1
ATOM 1317 N N . ARG A 1 172 ? -3.472 14.910 -2.983 1.00 77.69 172 ARG A N 1
ATOM 1318 C CA . ARG A 1 172 ? -3.430 16.118 -2.150 1.00 77.69 172 ARG A CA 1
ATOM 1319 C C . ARG A 1 172 ? -3.667 17.362 -3.011 1.00 77.69 172 ARG A C 1
ATOM 1321 O O . ARG A 1 172 ? -3.041 17.461 -4.075 1.00 77.69 172 ARG A O 1
ATOM 1328 N N . PRO A 1 173 ? -4.496 18.330 -2.570 1.00 75.88 173 PRO A N 1
ATOM 1329 C CA . PRO A 1 173 ? -4.632 19.613 -3.255 1.00 75.88 173 PRO A CA 1
ATOM 1330 C C . PRO A 1 173 ? -3.258 20.247 -3.514 1.00 75.88 173 PRO A C 1
ATOM 1332 O O . PRO A 1 173 ? -2.395 20.255 -2.637 1.00 75.88 173 PRO A O 1
ATOM 1335 N N . GLY A 1 174 ? -3.019 20.697 -4.746 1.00 80.44 174 GLY A N 1
ATOM 1336 C CA . GLY A 1 174 ? -1.751 21.309 -5.165 1.00 80.44 174 GLY A CA 1
ATOM 1337 C C . GLY A 1 174 ? -0.546 20.364 -5.315 1.00 80.44 174 GLY A C 1
ATOM 1338 O O . GLY A 1 174 ? 0.480 20.795 -5.828 1.00 80.44 174 GLY A O 1
ATOM 1339 N N . ARG A 1 175 ? -0.635 19.086 -4.912 1.00 80.38 175 ARG A N 1
ATOM 1340 C CA . ARG A 1 175 ? 0.454 18.092 -5.080 1.00 80.38 175 ARG A CA 1
ATOM 1341 C C . ARG A 1 175 ? 0.073 16.904 -5.964 1.00 80.38 175 ARG A C 1
ATOM 1343 O O . ARG A 1 175 ? 0.956 16.174 -6.401 1.00 80.38 175 ARG A O 1
ATOM 1350 N N . GLY A 1 176 ? -1.221 16.705 -6.220 1.00 86.75 176 GLY A N 1
ATOM 1351 C CA . GLY A 1 176 ? -1.728 15.601 -7.029 1.00 86.75 176 GLY A CA 1
ATOM 1352 C C . GLY A 1 176 ? -1.559 14.237 -6.355 1.00 86.75 176 GLY A C 1
ATOM 1353 O O . GLY A 1 176 ? -1.434 14.134 -5.130 1.00 86.75 176 GLY A O 1
ATOM 1354 N N . ASN A 1 177 ? -1.596 13.181 -7.167 1.00 89.44 177 ASN A N 1
ATOM 1355 C CA . ASN A 1 177 ? -1.362 11.805 -6.746 1.00 89.44 177 ASN A CA 1
ATOM 1356 C C . ASN A 1 177 ? 0.080 11.399 -7.102 1.00 89.44 177 ASN A C 1
ATOM 1358 O O . ASN A 1 177 ? 0.462 11.421 -8.271 1.00 89.44 177 ASN A O 1
ATOM 1362 N N . HIS A 1 178 ? 0.863 10.993 -6.097 1.00 86.56 178 HIS A N 1
ATOM 1363 C CA . HIS A 1 178 ? 2.269 10.618 -6.285 1.00 86.56 178 HIS A CA 1
ATOM 1364 C C . HIS A 1 178 ? 2.457 9.416 -7.224 1.00 86.56 178 HIS A C 1
ATOM 1366 O O . HIS A 1 178 ? 3.410 9.376 -7.996 1.00 86.56 178 HIS A O 1
ATOM 1372 N N . PHE A 1 179 ? 1.544 8.441 -7.178 1.00 89.94 179 PHE A N 1
ATOM 1373 C CA . PHE A 1 179 ? 1.590 7.289 -8.069 1.00 89.94 179 PHE A CA 1
ATOM 1374 C C . PHE A 1 179 ? 1.394 7.702 -9.532 1.00 89.94 179 PHE A C 1
ATOM 1376 O O . PHE A 1 179 ? 2.146 7.271 -10.402 1.00 89.94 179 PHE A O 1
ATOM 1383 N N . HIS A 1 180 ? 0.443 8.598 -9.803 1.00 90.00 180 HIS A N 1
ATOM 1384 C CA . HIS A 1 180 ? 0.229 9.130 -11.150 1.00 90.00 180 HIS A CA 1
ATOM 1385 C C . HIS A 1 180 ? 1.409 9.978 -11.622 1.00 90.00 180 HIS A C 1
ATOM 1387 O O . HIS A 1 180 ? 1.847 9.829 -12.757 1.00 90.00 180 HIS A O 1
ATOM 1393 N N . SER A 1 181 ? 1.949 10.838 -10.756 1.00 88.44 181 SER A N 1
ATOM 1394 C CA . SER A 1 181 ? 3.031 11.745 -11.143 1.00 88.44 181 SER A CA 1
ATOM 1395 C C . SER A 1 181 ? 4.352 11.024 -11.409 1.00 88.44 181 SER A C 1
ATOM 1397 O O . SER A 1 181 ? 5.091 11.433 -12.295 1.00 88.44 181 SER A O 1
ATOM 1399 N N . VAL A 1 182 ? 4.671 9.982 -10.632 1.00 84.31 182 VAL A N 1
ATOM 1400 C CA . VAL A 1 182 ? 5.965 9.281 -10.726 1.00 84.31 182 VAL A CA 1
ATOM 1401 C C . VAL A 1 182 ? 5.892 8.051 -11.625 1.00 84.31 182 VAL A C 1
ATOM 1403 O O . VAL A 1 182 ? 6.819 7.795 -12.383 1.00 84.31 182 VAL A O 1
ATOM 1406 N N . TYR A 1 183 ? 4.792 7.302 -11.566 1.00 86.25 183 TYR A N 1
ATOM 1407 C CA . TYR A 1 183 ? 4.655 6.007 -12.239 1.00 86.25 183 TYR A CA 1
ATOM 1408 C C . TYR A 1 183 ? 3.593 6.026 -13.343 1.00 86.25 183 TYR A C 1
ATOM 1410 O O . TYR A 1 183 ? 3.172 4.972 -13.813 1.00 86.25 183 TYR A O 1
ATOM 1418 N N . GLY A 1 184 ? 3.091 7.206 -13.723 1.00 89.50 184 GLY A N 1
ATOM 1419 C CA . GLY A 1 184 ? 2.104 7.368 -14.797 1.00 89.50 184 GLY A CA 1
ATOM 1420 C C . GLY A 1 184 ? 0.749 6.706 -14.531 1.00 89.50 184 GLY A C 1
ATOM 1421 O O . GLY A 1 184 ? -0.073 6.620 -15.435 1.00 89.50 184 GLY A O 1
ATOM 1422 N N . GLY A 1 185 ? 0.508 6.203 -13.316 1.00 89.75 185 GLY A N 1
ATOM 1423 C CA . GLY A 1 185 ? -0.694 5.431 -13.002 1.00 89.75 185 GLY A CA 1
ATOM 1424 C C . GLY A 1 185 ? -0.715 4.021 -13.606 1.00 89.75 185 GLY A C 1
ATOM 1425 O O . GLY A 1 185 ? -1.770 3.389 -13.605 1.00 89.75 185 GLY A O 1
ATOM 1426 N N . TYR A 1 186 ? 0.410 3.507 -14.118 1.00 91.00 186 TYR A N 1
ATOM 1427 C CA . TYR A 1 186 ? 0.439 2.213 -14.800 1.00 91.00 186 TYR A CA 1
ATOM 1428 C C . TYR A 1 186 ? 0.297 1.038 -13.821 1.00 91.00 186 TYR A C 1
ATOM 1430 O O . TYR A 1 186 ? 1.167 0.779 -12.989 1.00 91.00 186 TYR A O 1
ATOM 1438 N N . CYS A 1 187 ? -0.773 0.253 -13.969 1.00 92.06 187 CYS A N 1
ATOM 1439 C CA . CYS A 1 187 ? -1.062 -0.902 -13.108 1.00 92.06 187 CYS A CA 1
ATOM 1440 C C . CYS A 1 187 ? 0.068 -1.945 -13.098 1.00 92.06 187 CYS A C 1
ATOM 1442 O O . CYS A 1 187 ? 0.279 -2.629 -12.096 1.00 92.06 187 CYS A O 1
ATOM 1444 N N . VAL A 1 188 ? 0.831 -2.037 -14.193 1.00 92.88 188 VAL A N 1
ATOM 1445 C CA . VAL A 1 188 ? 1.933 -2.994 -14.358 1.00 92.88 188 VAL A CA 1
ATOM 1446 C C . VAL A 1 188 ? 3.115 -2.754 -13.415 1.00 92.88 188 VAL A C 1
ATOM 1448 O O . VAL A 1 188 ? 3.983 -3.613 -13.321 1.00 92.88 188 VAL A O 1
ATOM 1451 N N . TYR A 1 189 ? 3.174 -1.641 -12.676 1.00 91.25 189 TYR A N 1
ATOM 1452 C CA . TYR A 1 189 ? 4.176 -1.483 -11.610 1.00 91.25 189 TYR A CA 1
ATOM 1453 C C . TYR A 1 189 ? 3.907 -2.400 -10.414 1.00 91.25 189 TYR A C 1
ATOM 1455 O O . TYR A 1 189 ? 4.843 -2.872 -9.776 1.00 91.25 189 TYR A O 1
ATOM 1463 N N . CYS A 1 190 ? 2.637 -2.683 -10.122 1.00 93.12 190 CYS A N 1
ATOM 1464 C CA . CYS A 1 190 ? 2.251 -3.572 -9.027 1.00 93.12 190 CYS A CA 1
ATOM 1465 C C . CYS A 1 190 ? 1.787 -4.936 -9.530 1.00 93.12 190 CYS A C 1
ATOM 1467 O O . CYS A 1 190 ? 1.920 -5.922 -8.811 1.00 93.12 190 CYS A O 1
ATOM 1469 N N . HIS A 1 191 ? 1.254 -5.002 -10.747 1.00 95.00 191 HIS A N 1
ATOM 1470 C CA . HIS A 1 191 ? 0.669 -6.212 -11.301 1.00 95.00 191 HIS A CA 1
ATOM 1471 C C . HIS A 1 191 ? 1.511 -6.807 -12.426 1.00 95.00 191 HIS A C 1
ATOM 1473 O O . HIS A 1 191 ? 2.170 -6.092 -13.180 1.00 95.00 191 HIS A O 1
ATOM 1479 N N . GLN A 1 192 ? 1.459 -8.128 -12.564 1.00 94.50 192 GLN A N 1
ATOM 1480 C CA . GLN A 1 192 ? 1.934 -8.835 -13.750 1.00 94.50 192 GLN A CA 1
ATOM 1481 C C . GLN A 1 192 ? 0.846 -9.753 -14.285 1.00 94.50 192 GLN A C 1
ATOM 1483 O O . GLN A 1 192 ? 0.058 -10.302 -13.513 1.00 94.50 192 GLN A O 1
ATOM 1488 N N . LEU A 1 193 ? 0.822 -9.895 -15.605 1.00 94.44 193 LEU A N 1
ATOM 1489 C CA . LEU A 1 193 ? 0.029 -10.904 -16.281 1.00 94.44 193 LE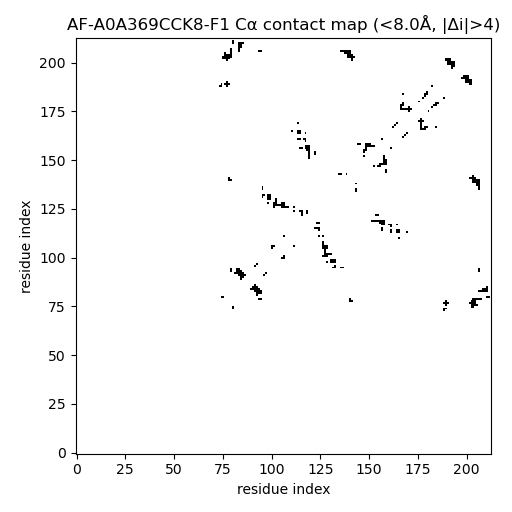U A CA 1
ATOM 1490 C C . LEU A 1 193 ? 0.782 -12.233 -16.199 1.00 94.44 193 LEU A C 1
ATOM 1492 O O . LEU A 1 193 ? 1.959 -12.291 -16.549 1.00 94.44 193 LEU A O 1
ATOM 1496 N N . GLU A 1 194 ? 0.119 -13.280 -15.729 1.00 93.38 194 GLU A N 1
ATOM 1497 C CA . GLU A 1 194 ? 0.610 -14.652 -15.827 1.00 93.38 194 GLU A CA 1
ATOM 1498 C C . GLU A 1 194 ? 0.300 -15.176 -17.235 1.00 93.38 194 GLU A C 1
ATOM 1500 O O . GLU A 1 194 ? -0.881 -15.308 -17.571 1.00 93.38 194 GLU A O 1
ATOM 1505 N N . PRO A 1 195 ? 1.306 -15.434 -18.090 1.00 92.00 195 PRO A N 1
ATOM 1506 C CA . PRO A 1 195 ? 1.057 -15.810 -19.480 1.00 92.00 195 PRO A CA 1
ATOM 1507 C C . PRO A 1 195 ? 0.357 -17.167 -19.609 1.00 92.00 195 PRO A C 1
ATOM 1509 O O . PRO A 1 195 ? -0.399 -17.369 -20.554 1.00 92.00 195 PRO A O 1
ATOM 1512 N N . GLU A 1 196 ? 0.551 -18.074 -18.650 1.00 95.00 196 GLU A N 1
ATOM 1513 C CA . GLU A 1 196 ? -0.049 -19.409 -18.665 1.00 95.00 196 GLU A CA 1
ATOM 1514 C C . GLU A 1 196 ? -1.559 -19.371 -18.400 1.00 95.00 196 GLU A C 1
ATOM 1516 O O . GLU A 1 196 ? -2.308 -20.174 -18.952 1.00 95.00 196 GLU A O 1
ATOM 1521 N N . THR A 1 197 ? -2.019 -18.449 -17.548 1.00 96.31 197 THR A N 1
ATOM 1522 C CA . THR A 1 197 ? -3.416 -18.400 -17.083 1.00 96.31 197 THR A CA 1
ATOM 1523 C C . THR A 1 197 ? -4.186 -17.191 -17.611 1.00 96.31 197 THR A C 1
ATOM 1525 O O . THR A 1 197 ? -5.410 -17.138 -17.490 1.00 96.31 197 THR A O 1
ATOM 1528 N N . GLY A 1 198 ? -3.486 -16.186 -18.142 1.00 96.00 198 GLY A N 1
ATOM 1529 C CA . GLY A 1 198 ? -4.052 -14.883 -18.486 1.00 96.00 198 GLY A CA 1
ATOM 1530 C C . GLY A 1 198 ? -4.526 -14.078 -17.270 1.00 96.00 198 GLY A C 1
ATOM 1531 O O . GLY A 1 198 ? -5.193 -13.054 -17.434 1.00 96.00 198 GLY A O 1
ATOM 1532 N N . ARG A 1 199 ? -4.223 -14.516 -16.041 1.00 95.19 199 ARG A N 1
ATOM 1533 C CA . ARG A 1 199 ? -4.650 -13.824 -14.822 1.00 95.19 199 ARG A CA 1
ATOM 1534 C C . ARG A 1 199 ? -3.654 -12.742 -14.443 1.00 95.19 199 ARG A C 1
ATOM 1536 O O . ARG A 1 199 ? -2.443 -12.904 -14.549 1.00 95.19 199 ARG A O 1
ATOM 1543 N N . TRP A 1 200 ? -4.177 -11.634 -13.936 1.00 94.31 200 TRP A N 1
ATOM 1544 C CA . TRP A 1 200 ? -3.359 -10.635 -13.266 1.00 94.31 200 TRP A CA 1
ATOM 1545 C C . TRP A 1 200 ? -3.086 -11.067 -11.830 1.00 94.31 200 TRP A C 1
ATOM 1547 O O . TRP A 1 200 ? -4.013 -11.403 -11.091 1.00 94.31 200 TRP A O 1
ATOM 1557 N N . ARG A 1 201 ? -1.826 -10.979 -11.412 1.00 93.12 201 ARG A N 1
ATOM 1558 C CA . ARG A 1 201 ? -1.414 -11.140 -10.014 1.00 93.12 201 ARG A CA 1
ATOM 1559 C C . ARG A 1 201 ? -0.661 -9.916 -9.526 1.00 93.12 201 ARG A C 1
ATOM 1561 O O . ARG A 1 201 ? -0.138 -9.145 -10.330 1.00 93.12 201 ARG A O 1
ATOM 1568 N N . ILE A 1 202 ? -0.590 -9.746 -8.211 1.00 94.12 202 ILE A N 1
ATOM 1569 C CA . ILE A 1 202 ? 0.297 -8.752 -7.604 1.00 94.12 202 ILE A CA 1
ATOM 1570 C C . ILE A 1 202 ? 1.717 -9.327 -7.615 1.00 94.12 202 ILE A C 1
ATOM 1572 O O . ILE A 1 202 ? 1.926 -10.500 -7.313 1.00 94.12 202 ILE A O 1
ATOM 1576 N N . LYS A 1 203 ? 2.686 -8.513 -8.020 1.00 95.25 203 LYS A N 1
ATOM 1577 C CA . LYS A 1 203 ? 4.109 -8.846 -7.966 1.00 95.25 203 LYS A CA 1
ATOM 1578 C C . LYS A 1 203 ? 4.562 -8.931 -6.517 1.00 95.25 203 LYS A C 1
ATOM 1580 O O . LYS A 1 203 ? 4.084 -8.161 -5.684 1.00 95.25 203 LYS A O 1
ATOM 1585 N N . SER A 1 204 ? 5.497 -9.826 -6.240 1.00 95.00 204 SER A N 1
ATOM 1586 C CA . SER A 1 204 ? 5.963 -10.061 -4.883 1.00 95.00 204 SER A CA 1
ATOM 1587 C C . SER A 1 204 ? 7.477 -10.187 -4.795 1.00 95.00 204 SER A C 1
ATOM 1589 O O . SER A 1 204 ? 8.153 -10.492 -5.779 1.00 95.00 204 SER A O 1
ATOM 1591 N N . GLY A 1 205 ? 8.017 -9.926 -3.609 1.00 94.19 205 GLY A N 1
ATOM 1592 C CA . GLY A 1 205 ? 9.432 -10.104 -3.326 1.00 94.19 205 GLY A CA 1
ATOM 1593 C C . GLY A 1 205 ? 9.792 -9.810 -1.878 1.00 94.19 205 GLY A C 1
ATOM 1594 O O . GLY A 1 205 ? 8.986 -9.281 -1.113 1.00 94.19 205 GLY A O 1
ATOM 1595 N N . LEU A 1 206 ? 11.021 -10.174 -1.519 1.00 93.19 206 LEU A N 1
ATOM 1596 C CA . LEU A 1 206 ? 11.612 -9.852 -0.226 1.00 93.19 206 LEU A CA 1
ATOM 1597 C C . LEU A 1 206 ? 11.922 -8.359 -0.142 1.00 93.19 206 LEU A C 1
ATOM 1599 O O . LEU A 1 206 ? 12.413 -7.756 -1.105 1.00 93.19 206 LEU A O 1
ATOM 1603 N N . GLU A 1 207 ? 11.672 -7.775 1.023 1.00 89.94 207 GLU A N 1
ATOM 1604 C CA . GLU A 1 207 ? 12.231 -6.469 1.346 1.00 89.94 207 GLU A CA 1
ATOM 1605 C C . GLU A 1 207 ? 13.749 -6.613 1.501 1.00 89.94 207 GLU A C 1
ATOM 1607 O O . GLU A 1 207 ? 14.223 -7.511 2.188 1.00 89.94 207 GLU A O 1
ATOM 1612 N N . LEU A 1 208 ? 14.515 -5.760 0.822 1.00 78.44 208 LEU A N 1
ATOM 1613 C CA . LEU A 1 208 ? 15.977 -5.778 0.875 1.00 78.44 208 LEU A CA 1
ATOM 1614 C C . LEU A 1 208 ? 16.484 -4.479 1.502 1.00 78.44 208 LEU A C 1
ATOM 1616 O O . LEU A 1 208 ? 15.863 -3.425 1.354 1.00 78.44 208 LEU A O 1
ATOM 1620 N N . ASP A 1 209 ? 17.640 -4.549 2.161 1.00 71.81 209 ASP A N 1
ATOM 1621 C CA . ASP A 1 209 ? 18.327 -3.374 2.715 1.00 71.81 209 ASP A CA 1
ATOM 1622 C C . ASP A 1 209 ? 18.858 -2.428 1.628 1.00 71.81 209 ASP A C 1
ATOM 1624 O O . ASP A 1 209 ? 19.042 -1.236 1.872 1.00 71.81 209 ASP A O 1
ATOM 1628 N N . THR A 1 210 ? 19.092 -2.940 0.419 1.00 62.31 210 THR A N 1
ATOM 1629 C CA . THR A 1 210 ? 19.558 -2.161 -0.730 1.00 62.31 210 THR A CA 1
ATOM 1630 C C . THR A 1 210 ? 18.584 -2.286 -1.901 1.00 62.31 210 THR A C 1
ATOM 1632 O O . THR A 1 210 ? 18.015 -3.365 -2.099 1.00 62.31 210 THR A O 1
ATOM 1635 N N . PRO A 1 211 ? 18.386 -1.216 -2.698 1.00 58.50 211 PRO A N 1
ATOM 1636 C CA . PRO A 1 211 ? 17.587 -1.301 -3.914 1.00 58.50 211 PRO A CA 1
ATOM 1637 C C . PRO A 1 211 ? 18.144 -2.374 -4.862 1.00 58.50 211 PRO A C 1
ATOM 1639 O O . PRO A 1 211 ? 19.348 -2.651 -4.827 1.00 58.50 211 PRO A O 1
ATOM 1642 N N . PRO A 1 212 ? 17.290 -2.987 -5.701 1.00 58.69 212 PRO A N 1
ATOM 1643 C CA . PRO A 1 212 ? 17.774 -3.859 -6.760 1.00 58.69 212 PRO A CA 1
ATOM 1644 C C . PRO A 1 212 ? 18.666 -3.045 -7.721 1.00 58.69 212 PRO A C 1
ATOM 1646 O O . PRO A 1 212 ? 18.424 -1.842 -7.876 1.00 58.69 212 PRO A O 1
ATOM 1649 N N . PRO A 1 213 ? 19.707 -3.669 -8.303 1.00 58.41 213 PRO A N 1
ATOM 1650 C CA . PRO A 1 213 ? 20.615 -3.009 -9.240 1.00 58.41 213 PRO A CA 1
ATOM 1651 C C . PRO A 1 213 ? 19.901 -2.489 -10.493 1.00 58.41 213 PRO A C 1
ATOM 1653 O O . PRO A 1 213 ? 18.870 -3.085 -10.888 1.00 58.41 213 PRO A O 1
#

Foldseek 3Di:
DDDDDDDDDDDDDDDDDDDDDDDDDPPDDDDDDDDDDDDDDDDDDDPPVPP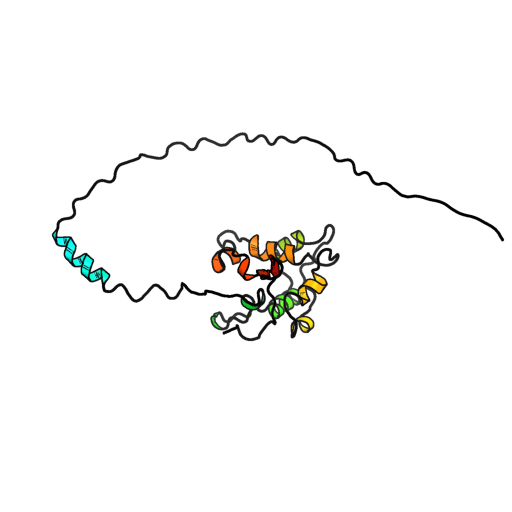PVVVVVVVVPPDPDPPVPDPPPPLQAAPQLVQACDVVVNDHRHPLVVLVCCAPVFAPPLLLVLQCVQADPPDRDPGGHHNCSVVQQFDKPPVSVCVQQPDPRNHGGRPVSSCCSQQPVDQDVPGGGPCCVPVVVDPSSQWDQDPVPRDIDGGIDHNDNDNDD

Secondary structure (DSSP, 8-state):
---------------PPPP-------------------PPP------GGGTTHHHHSSSS-SSSS-SSS-------STHHHHSSEETTTTEE--HHHHHHHHHHT---HHHHHHHHHHSPTTPPP-S-PPP-HHHHTTPEETHHHHTTS-TT-SSS--HHHHHHIIIII--BTTTB-HHHHHHTT-GGGTEEE-TTT--EEE--EE--SS---

Radius of gyration: 28.82 Å; Cα contacts (8 Å, |Δi|>4): 212; chains: 1; bounding box: 65×80×77 Å

Organism: NCBI:txid547122

pLDDT: mean 76.62, std 21.32, range [36.88, 97.5]

Sequence (213 aa):
MDSNSDNSSAGDHQRSVPAAGKTFGLSGMKPISDSPENQPPRRSRLPAAAAFAVLLLLLSGAGVGQEVTRYHFTATRGCVDCHFDDKRLGKDFRLSRTLARWASEGVPDELLEYAQKAAPAGVKLTGRHPDVNEKLRDAVIPDVCIQCHAENSDRAPEFKRLIHLLKYQRSRPGRGNHFHSVYGGYCVYCHQLEPETGRWRIKSGLELDTPPP

Mean predicted aligned error: 15.0 Å